Protein AF-A0A976CDH0-F1 (afdb_monomer_lite)

Structure (mmCIF, N/CA/C/O backbone):
data_AF-A0A976CDH0-F1
#
_entry.id   AF-A0A976CDH0-F1
#
loop_
_atom_site.group_PDB
_atom_site.id
_atom_site.type_symbol
_atom_site.label_atom_id
_atom_site.label_alt_id
_atom_site.label_comp_id
_atom_site.label_asym_id
_atom_site.label_entity_id
_atom_site.label_seq_id
_atom_site.pdbx_PDB_ins_code
_atom_site.Cartn_x
_atom_site.Cartn_y
_atom_site.Cartn_z
_atom_site.occupancy
_atom_site.B_iso_or_equiv
_atom_site.auth_seq_id
_atom_site.auth_comp_id
_atom_site.auth_asym_id
_atom_site.auth_atom_id
_atom_site.pdbx_PDB_model_num
ATOM 1 N N . MET A 1 1 ? -21.521 14.550 23.973 1.00 75.06 1 MET A N 1
ATOM 2 C CA . MET A 1 1 ? -21.348 13.411 23.064 1.00 75.06 1 MET A CA 1
ATOM 3 C C . MET A 1 1 ? -20.388 13.862 21.992 1.00 75.06 1 MET A C 1
ATOM 5 O O . MET A 1 1 ? -20.612 14.938 21.439 1.00 75.06 1 MET A O 1
ATOM 9 N N . ARG A 1 2 ? -19.279 13.153 21.819 1.00 87.31 2 ARG A N 1
ATOM 10 C CA . ARG A 1 2 ? -18.331 13.431 20.731 1.00 87.31 2 ARG A CA 1
ATOM 11 C C . ARG A 1 2 ? -18.754 12.662 19.475 1.00 87.31 2 ARG A C 1
ATOM 13 O O . ARG A 1 2 ? -19.592 11.768 19.583 1.00 87.31 2 ARG A O 1
ATOM 20 N N . TYR A 1 3 ? -18.233 13.031 18.308 1.00 83.94 3 TYR A N 1
ATOM 21 C CA . TYR A 1 3 ? -18.619 12.402 17.038 1.00 83.94 3 TYR A CA 1
ATOM 22 C C . TYR A 1 3 ? -18.356 10.886 17.060 1.00 83.94 3 TYR A C 1
ATOM 24 O O . TYR A 1 3 ? -19.223 10.092 16.697 1.00 83.94 3 TYR A O 1
ATOM 32 N N . GLU A 1 4 ? -17.224 10.486 17.641 1.00 88.06 4 GLU A N 1
ATOM 33 C CA . GLU A 1 4 ? -16.775 9.096 17.770 1.00 88.06 4 GLU A CA 1
ATOM 34 C C . GLU A 1 4 ? -17.728 8.241 18.624 1.00 88.06 4 GLU A C 1
ATOM 36 O O . GLU A 1 4 ? -17.763 7.018 18.513 1.00 88.06 4 GLU A O 1
ATOM 41 N N . GLU A 1 5 ? -18.524 8.873 19.491 1.00 90.94 5 GLU A N 1
ATOM 42 C CA . GLU A 1 5 ? -19.511 8.185 20.328 1.00 90.94 5 GLU A CA 1
ATOM 43 C C . GLU A 1 5 ? -20.823 7.916 19.576 1.00 90.94 5 GLU A C 1
ATOM 45 O O . GLU A 1 5 ? -21.611 7.081 20.016 1.00 90.94 5 GLU A O 1
ATOM 50 N N . ILE A 1 6 ? -21.080 8.623 18.470 1.00 92.19 6 ILE A N 1
ATOM 51 C CA . ILE A 1 6 ? -22.334 8.550 17.706 1.00 92.19 6 ILE A CA 1
ATOM 52 C C . ILE A 1 6 ? -22.161 7.754 16.414 1.00 92.19 6 ILE A C 1
ATOM 54 O O . ILE A 1 6 ? -23.082 7.039 16.019 1.00 92.19 6 ILE A O 1
ATOM 58 N N . GLU A 1 7 ? -20.980 7.827 15.799 1.00 89.12 7 GLU A N 1
ATOM 59 C CA . GLU A 1 7 ? -20.614 7.116 14.572 1.00 89.12 7 GLU A CA 1
ATOM 60 C C . GLU A 1 7 ? -21.094 5.649 14.506 1.00 89.12 7 GLU A C 1
ATOM 62 O O . GLU A 1 7 ? -21.783 5.306 13.538 1.00 89.12 7 GLU A O 1
ATOM 67 N N . PRO A 1 8 ? -20.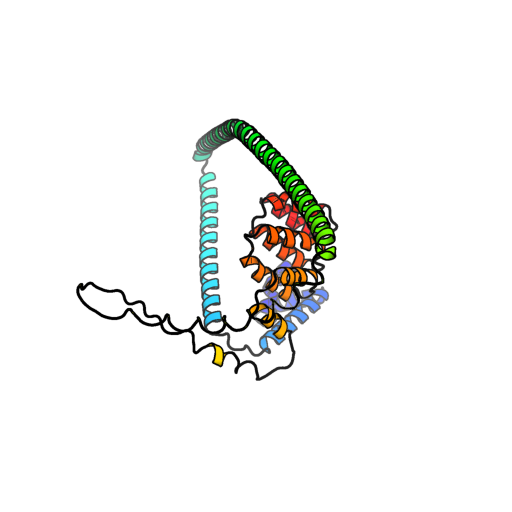862 4.779 15.516 1.00 91.00 8 PRO A N 1
ATOM 68 C CA . PRO A 1 8 ? -21.290 3.378 15.434 1.00 91.00 8 PRO A CA 1
ATOM 69 C C . PRO A 1 8 ? -22.815 3.206 15.361 1.00 91.00 8 PRO A C 1
ATOM 71 O O . PRO A 1 8 ? -23.294 2.187 14.866 1.00 91.00 8 PRO A O 1
ATOM 74 N N . TYR A 1 9 ? -23.585 4.198 15.814 1.00 95.06 9 TYR A N 1
ATOM 75 C CA . TYR A 1 9 ? -25.046 4.162 15.824 1.00 95.06 9 TYR A CA 1
ATOM 76 C C . TYR A 1 9 ? -25.674 4.777 14.566 1.00 95.06 9 TYR A C 1
ATOM 78 O O . TYR A 1 9 ? -26.859 4.553 14.318 1.00 95.06 9 TYR A O 1
ATOM 86 N N . LEU A 1 10 ? -24.916 5.513 13.739 1.00 93.31 10 LEU A N 1
ATOM 87 C CA . LEU A 1 10 ? -25.449 6.170 12.536 1.00 93.31 10 LEU A CA 1
ATOM 88 C C . LEU A 1 10 ? -25.993 5.164 11.516 1.00 93.31 10 LEU A C 1
ATOM 90 O O . LEU A 1 10 ? -27.051 5.384 10.927 1.00 93.31 10 LEU A O 1
ATOM 94 N N . ILE A 1 11 ? -25.321 4.024 11.334 1.00 92.31 11 ILE A N 1
ATOM 95 C CA . ILE A 1 11 ? -25.779 2.978 10.409 1.00 92.31 11 ILE A CA 1
ATOM 96 C C . ILE A 1 11 ? -27.098 2.355 10.875 1.00 92.31 11 ILE A C 1
ATOM 98 O O . ILE A 1 11 ? -27.984 2.102 10.055 1.00 92.31 11 ILE A O 1
ATOM 102 N N . ASP A 1 12 ? -27.248 2.111 12.174 1.00 95.50 12 ASP A N 1
ATOM 103 C CA . ASP A 1 12 ? -28.482 1.551 12.724 1.00 95.50 12 ASP A CA 1
ATOM 104 C C . ASP A 1 12 ? -29.610 2.582 12.736 1.00 95.50 12 ASP A C 1
ATOM 106 O O . ASP A 1 12 ? -30.752 2.233 12.431 1.00 95.50 12 ASP A O 1
ATOM 110 N N . PHE A 1 13 ? -29.289 3.858 12.962 1.00 96.44 13 PHE A N 1
ATOM 111 C CA . PHE A 1 13 ? -30.222 4.973 12.825 1.00 96.44 13 PHE A CA 1
ATOM 112 C C . PHE A 1 13 ? -30.764 5.059 11.392 1.00 96.44 13 PHE A C 1
ATOM 114 O O . PHE A 1 13 ? -31.974 5.093 11.180 1.00 96.44 13 PHE A O 1
ATOM 121 N N . LEU A 1 14 ? -29.887 4.976 10.384 1.00 95.12 14 LEU A N 1
ATOM 122 C CA . LEU A 1 14 ? -30.270 4.958 8.965 1.00 95.12 14 LEU A CA 1
ATOM 123 C C . LEU A 1 14 ? -31.104 3.734 8.568 1.00 95.12 14 LEU A C 1
ATOM 125 O O . LEU A 1 14 ? -31.889 3.791 7.620 1.00 95.12 14 LEU A O 1
ATOM 129 N N . LYS A 1 15 ? -30.939 2.616 9.278 1.00 93.81 15 LYS A N 1
ATOM 130 C CA . LYS A 1 15 ? -31.743 1.400 9.094 1.00 93.81 15 LYS A CA 1
ATOM 131 C C . LYS A 1 15 ? -33.056 1.420 9.882 1.00 93.81 15 LYS A C 1
ATOM 133 O O . LYS A 1 15 ? -33.845 0.495 9.697 1.00 93.81 15 LYS A O 1
ATOM 138 N N . GLY A 1 16 ? -33.282 2.415 10.745 1.00 95.44 16 GLY A N 1
ATOM 139 C CA . GLY A 1 16 ? -34.429 2.466 11.656 1.00 95.44 16 GLY A CA 1
ATOM 140 C C . GLY A 1 16 ? -34.390 1.385 12.741 1.00 95.44 16 GLY A C 1
ATOM 141 O O . GLY A 1 16 ? -35.431 0.850 13.106 1.00 95.44 16 GLY A O 1
ATOM 142 N N . LYS A 1 17 ? -33.192 0.998 13.199 1.00 96.50 17 LYS A N 1
ATOM 143 C CA . LYS A 1 17 ? -32.967 -0.057 14.206 1.00 96.50 17 LYS A CA 1
ATOM 144 C C . LYS A 1 17 ? -32.496 0.464 15.567 1.00 96.50 17 LYS A C 1
ATOM 146 O O . LYS A 1 17 ? -32.235 -0.340 16.457 1.00 96.50 17 LYS A O 1
ATOM 151 N N . THR A 1 18 ? -32.356 1.774 15.730 1.00 96.88 18 THR A N 1
ATOM 152 C CA . THR A 1 18 ? -32.004 2.395 17.014 1.00 96.88 18 THR A CA 1
ATOM 153 C C . THR A 1 18 ? -33.205 2.451 17.951 1.00 96.88 18 THR A C 1
ATOM 155 O O . THR A 1 18 ? -34.332 2.622 17.495 1.00 96.88 18 THR A O 1
ATOM 158 N N . ASP A 1 19 ? -32.966 2.346 19.258 1.00 97.44 19 ASP A N 1
ATOM 159 C CA . ASP A 1 19 ? -33.986 2.639 20.267 1.00 97.44 19 ASP A CA 1
ATOM 160 C C . ASP A 1 19 ? -34.321 4.145 20.317 1.00 97.44 19 ASP A C 1
ATOM 162 O O . ASP A 1 19 ? -33.535 4.985 19.869 1.00 97.44 19 ASP A O 1
ATOM 166 N N . GLU A 1 20 ? -35.477 4.493 20.892 1.00 97.44 20 GLU A N 1
ATOM 167 C CA . GLU A 1 20 ? -35.981 5.874 20.949 1.00 97.44 20 GLU A CA 1
ATOM 168 C C . GLU A 1 20 ? -35.031 6.840 21.679 1.00 97.44 20 GLU A C 1
ATOM 170 O O . GLU A 1 20 ? -34.893 8.002 21.287 1.00 97.44 20 GLU A O 1
ATOM 175 N N . ALA A 1 21 ? -34.343 6.376 22.729 1.00 96.56 21 ALA A N 1
ATOM 176 C CA . ALA A 1 21 ? -33.436 7.219 23.503 1.00 96.56 21 ALA A CA 1
ATOM 177 C C . ALA A 1 21 ? -32.164 7.540 22.705 1.00 96.56 21 ALA A C 1
ATOM 179 O O . ALA A 1 21 ? -31.689 8.681 22.720 1.00 96.56 21 ALA A O 1
ATOM 180 N N . THR A 1 22 ? -31.630 6.558 21.979 1.00 95.69 22 THR A N 1
ATOM 181 C CA . THR A 1 22 ? -30.499 6.736 21.063 1.00 95.69 22 THR A CA 1
ATOM 182 C C . THR A 1 22 ? -30.892 7.616 19.878 1.00 95.69 22 THR A C 1
ATOM 184 O O . THR A 1 22 ? -30.166 8.555 19.552 1.00 95.69 22 THR A O 1
ATOM 187 N N . GLU A 1 23 ? -32.071 7.401 19.291 1.00 97.44 23 GLU A N 1
ATOM 188 C CA . GLU A 1 23 ? -32.592 8.222 18.193 1.00 97.44 23 GLU A CA 1
ATOM 189 C C . GLU A 1 23 ? -32.701 9.704 18.592 1.00 97.44 23 GLU A C 1
ATOM 191 O O . GLU A 1 23 ? -32.267 10.589 17.848 1.00 97.44 23 GLU A O 1
ATOM 196 N N . TYR A 1 24 ? -33.214 9.984 19.796 1.00 97.12 24 TYR A N 1
ATOM 197 C CA . TYR A 1 24 ? -33.295 11.341 20.336 1.00 97.12 24 TYR A CA 1
ATOM 198 C C . TYR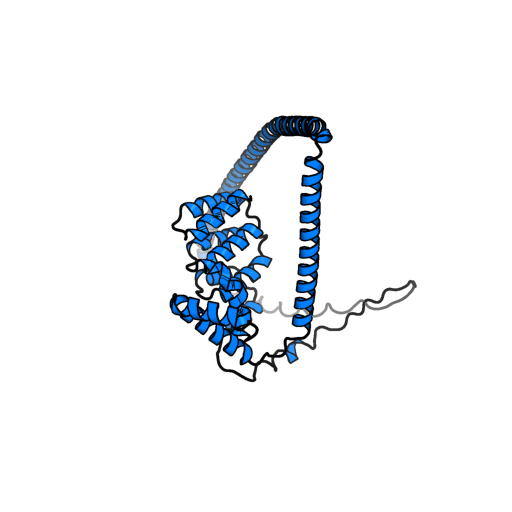 A 1 24 ? -31.911 11.984 20.499 1.00 97.12 24 TYR A C 1
ATOM 200 O O . TYR A 1 24 ? -31.716 13.135 20.108 1.00 97.12 24 TYR A O 1
ATOM 208 N N . ARG A 1 25 ? -30.926 11.244 21.030 1.00 96.25 25 ARG A N 1
ATOM 209 C CA . ARG A 1 25 ? -29.547 11.742 21.199 1.00 96.25 25 ARG A CA 1
ATOM 210 C C . ARG A 1 25 ? -28.888 12.068 19.862 1.00 96.25 25 ARG A C 1
ATOM 212 O O . ARG A 1 25 ? -28.256 13.117 19.751 1.00 96.25 25 ARG A O 1
ATOM 219 N N . ILE A 1 26 ? -29.069 11.210 18.858 1.00 96.50 26 ILE A N 1
ATOM 220 C CA . ILE A 1 26 ? -28.544 11.426 17.504 1.00 96.50 26 ILE A CA 1
ATOM 221 C C . ILE A 1 26 ? -29.181 12.675 16.891 1.00 96.50 26 ILE A C 1
ATOM 223 O O . ILE A 1 26 ? -28.466 13.559 16.429 1.00 96.50 26 ILE A O 1
ATOM 227 N N . LYS A 1 27 ? -30.513 12.810 16.949 1.00 96.75 27 LYS A N 1
ATOM 228 C CA . LYS A 1 27 ? -31.212 13.997 16.426 1.00 96.75 27 LYS A CA 1
ATOM 229 C C . LYS A 1 27 ? -30.778 15.285 17.125 1.00 96.75 27 LYS A C 1
ATOM 231 O O . LYS A 1 27 ? -30.515 16.275 16.450 1.00 96.75 27 LYS A O 1
ATOM 236 N N . ALA A 1 28 ? -30.662 15.268 18.453 1.00 96.56 28 ALA A N 1
ATOM 237 C CA . ALA A 1 28 ? -30.191 16.418 19.221 1.00 96.56 28 ALA A CA 1
ATOM 238 C C . ALA A 1 28 ? -28.748 16.805 18.854 1.00 96.56 28 ALA A C 1
ATOM 240 O O . ALA A 1 28 ? -28.415 17.988 18.813 1.00 96.56 28 ALA A O 1
ATOM 241 N N . TYR A 1 29 ? -27.892 15.823 18.558 1.00 96.06 29 TYR A N 1
ATOM 242 C CA . TYR A 1 29 ? -26.534 16.076 18.086 1.00 96.06 29 TYR A CA 1
ATOM 243 C C . TYR A 1 29 ? -26.514 16.680 16.677 1.00 96.06 29 TYR A C 1
ATOM 245 O O . TYR A 1 29 ? -25.881 17.711 16.476 1.00 96.06 29 TYR A O 1
ATOM 253 N N . LEU A 1 30 ? -27.258 16.105 15.728 1.00 95.88 30 LEU A N 1
ATOM 254 C CA . LEU A 1 30 ? -27.342 16.609 14.351 1.00 95.88 30 LEU A CA 1
ATOM 255 C C . LEU A 1 30 ? -27.909 18.035 14.283 1.00 95.88 30 LEU A C 1
ATOM 257 O O . LEU A 1 30 ? -27.462 18.833 13.471 1.00 95.88 30 LEU A O 1
ATOM 261 N N . GLN A 1 31 ? -28.837 18.392 15.177 1.00 96.75 31 GLN A N 1
ATOM 262 C CA . GLN A 1 31 ? -29.326 19.773 15.298 1.00 96.75 31 GLN A CA 1
ATOM 263 C C . GLN A 1 31 ? -28.244 20.758 15.749 1.00 96.75 31 GLN A C 1
ATOM 265 O O . GLN A 1 31 ? -28.302 21.936 15.404 1.00 96.75 31 GLN A O 1
ATOM 270 N N . LYS A 1 32 ? -27.279 20.298 16.549 1.00 97.25 32 LYS A N 1
ATOM 271 C CA . LYS A 1 32 ? -26.186 21.130 17.053 1.00 97.25 32 LYS A CA 1
ATOM 272 C C . LYS A 1 32 ? -25.064 21.305 16.023 1.00 97.25 32 LYS A C 1
ATOM 274 O O . LYS A 1 32 ? -24.366 22.313 16.084 1.00 97.25 32 LYS A O 1
ATOM 279 N N . PHE A 1 33 ? -24.907 20.348 15.110 1.00 96.31 33 PHE A N 1
ATOM 280 C CA . PHE A 1 33 ? -23.817 20.276 14.137 1.00 96.31 33 PHE A CA 1
ATOM 281 C C . PHE A 1 33 ? -24.374 20.016 12.722 1.00 96.31 33 PHE A C 1
ATOM 283 O O . PHE A 1 33 ? -24.447 18.861 12.284 1.00 96.31 33 PHE A O 1
ATOM 290 N N . PRO A 1 34 ? -24.824 21.069 12.015 1.00 94.56 34 PRO A N 1
ATOM 291 C CA . PRO A 1 34 ? -25.489 20.948 10.714 1.00 94.56 34 PRO A CA 1
ATOM 292 C C . PRO A 1 34 ? -24.605 20.339 9.612 1.00 94.56 34 PRO A C 1
ATOM 294 O O . PRO A 1 34 ? -25.129 19.764 8.660 1.00 94.56 34 PRO A O 1
ATOM 297 N N . GLU A 1 35 ? -23.281 20.408 9.738 1.00 92.50 35 GLU A N 1
ATOM 298 C CA . GLU A 1 35 ? -22.3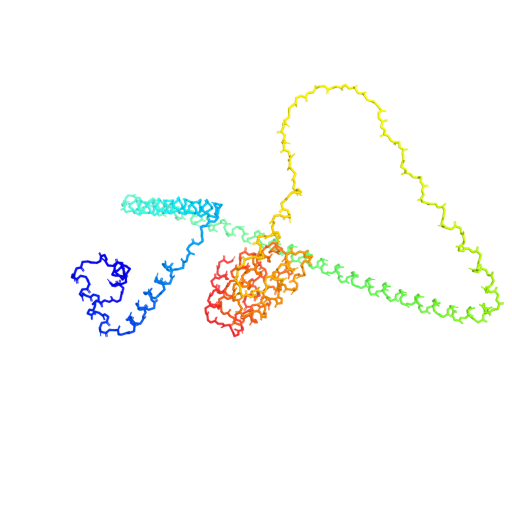27 19.755 8.838 1.00 92.50 35 GLU A CA 1
ATOM 299 C C . GLU A 1 35 ? -22.552 18.234 8.757 1.00 92.50 35 GLU A C 1
ATOM 301 O O . GLU A 1 35 ? -22.657 17.681 7.661 1.00 92.50 35 GLU A O 1
ATOM 306 N N . PHE A 1 36 ? -22.780 17.570 9.895 1.00 93.50 36 PHE A N 1
ATOM 307 C CA . PHE A 1 36 ? -23.055 16.130 9.934 1.00 93.50 36 PHE A CA 1
ATOM 308 C C . PHE A 1 36 ? -24.443 15.783 9.401 1.00 93.50 36 PHE A C 1
ATOM 310 O O . PHE A 1 36 ? -24.686 14.652 8.985 1.00 93.50 36 PHE A O 1
ATOM 317 N N . GLN A 1 37 ? -25.375 16.738 9.395 1.00 94.12 37 GLN A N 1
ATOM 318 C CA . GLN A 1 37 ? -26.672 16.531 8.762 1.00 94.12 37 GLN A CA 1
ATOM 319 C C . GLN A 1 37 ? -26.520 16.417 7.238 1.00 94.12 37 GLN A C 1
ATOM 321 O O . GLN A 1 37 ? -27.141 15.540 6.640 1.00 94.12 37 GLN A O 1
ATOM 326 N N . SER A 1 38 ? -25.650 17.235 6.632 1.00 91.19 38 SER A N 1
ATOM 327 C CA . SER A 1 38 ? -25.335 17.147 5.202 1.00 91.19 38 SER A CA 1
ATOM 328 C C . SER A 1 38 ? -24.697 15.802 4.846 1.00 91.19 38 SER A C 1
ATOM 330 O O . SER A 1 38 ? -25.141 15.149 3.904 1.00 91.19 38 SER A O 1
ATOM 332 N N . GLU A 1 39 ? -23.711 15.351 5.626 1.00 90.81 39 GLU A N 1
ATOM 333 C CA . GLU A 1 39 ? -23.073 14.038 5.433 1.00 90.81 39 GLU A CA 1
ATOM 334 C C . GLU A 1 39 ? -24.079 12.888 5.574 1.00 90.81 39 GLU A C 1
ATOM 336 O O . GLU A 1 39 ? -24.095 11.945 4.781 1.00 90.81 39 GLU A O 1
ATOM 341 N N . LEU A 1 40 ? -24.975 12.974 6.562 1.00 94.44 40 LEU A N 1
ATOM 342 C CA . LEU A 1 40 ? -26.009 11.968 6.771 1.00 94.44 40 LEU A CA 1
ATOM 343 C C . LEU A 1 40 ? -27.007 11.917 5.609 1.00 94.44 40 LEU A C 1
ATOM 345 O O . LEU A 1 40 ? -27.463 10.834 5.236 1.00 94.44 40 LEU A O 1
ATOM 349 N N . ASP A 1 41 ? -27.370 13.066 5.045 1.00 94.69 41 ASP A N 1
ATOM 350 C CA . ASP A 1 41 ? -28.279 13.141 3.905 1.00 94.69 41 ASP A CA 1
ATOM 351 C C . ASP A 1 41 ? -27.613 12.642 2.610 1.00 94.69 41 ASP A C 1
ATOM 353 O O . ASP A 1 41 ? -28.249 11.918 1.835 1.00 94.69 41 ASP A O 1
ATOM 357 N N . GLU A 1 42 ? -26.318 12.903 2.418 1.00 92.69 42 GLU A N 1
ATOM 358 C CA . GLU A 1 42 ? -25.516 12.304 1.344 1.00 92.69 42 GLU A CA 1
ATOM 359 C C . GLU A 1 42 ? -25.436 10.775 1.486 1.00 92.69 42 GLU A C 1
ATOM 361 O O . GLU A 1 42 ? -25.663 10.029 0.524 1.00 92.69 42 GLU A O 1
ATOM 366 N N . LEU A 1 43 ? -25.219 10.283 2.708 1.00 92.38 43 LEU A N 1
ATOM 367 C CA . LEU A 1 43 ? -25.193 8.855 2.999 1.00 92.38 43 LEU A CA 1
ATOM 368 C C . LEU A 1 43 ? -26.567 8.200 2.768 1.00 92.38 43 LEU A C 1
ATOM 370 O O . LEU A 1 43 ? -26.641 7.122 2.170 1.00 92.38 43 LEU A O 1
ATOM 374 N N . LYS A 1 44 ? -27.675 8.853 3.154 1.00 94.69 44 LYS A N 1
ATOM 375 C CA . LYS A 1 44 ? -29.042 8.395 2.824 1.00 94.69 44 LYS A CA 1
ATOM 376 C C . LYS A 1 44 ? -29.259 8.310 1.319 1.00 94.69 44 LYS A C 1
ATOM 378 O O . LYS A 1 44 ? -29.806 7.312 0.849 1.00 94.69 44 LYS A O 1
ATOM 383 N N . SER A 1 45 ? -28.846 9.339 0.579 1.00 93.38 45 SER A N 1
ATOM 384 C CA . SER A 1 45 ? -28.965 9.390 -0.880 1.00 93.38 45 SER A CA 1
ATOM 385 C C . SER A 1 45 ? -28.190 8.245 -1.534 1.00 93.38 45 SER A C 1
ATOM 387 O O . SER A 1 45 ? -28.736 7.511 -2.359 1.00 93.38 45 SER A O 1
ATOM 389 N N . THR A 1 46 ? -26.963 8.000 -1.073 1.00 91.94 46 THR A N 1
ATOM 390 C CA . THR A 1 46 ? -26.116 6.895 -1.538 1.00 91.94 46 THR A CA 1
ATOM 391 C C . THR A 1 46 ? -26.764 5.538 -1.265 1.00 91.94 46 THR A C 1
ATOM 393 O O . THR A 1 46 ? -26.895 4.718 -2.172 1.00 91.94 46 THR A O 1
ATOM 396 N N . ILE A 1 47 ? -27.255 5.300 -0.044 1.00 90.88 47 ILE A N 1
ATOM 397 C CA . ILE A 1 47 ? -27.957 4.054 0.306 1.00 90.88 47 ILE A CA 1
ATOM 398 C C . ILE A 1 47 ? -29.221 3.880 -0.545 1.00 90.88 47 ILE A C 1
ATOM 400 O O . ILE A 1 47 ? -29.519 2.771 -0.993 1.00 90.88 47 ILE A O 1
ATOM 404 N N . TYR A 1 48 ? -29.974 4.956 -0.774 1.00 92.06 48 TYR A N 1
ATOM 405 C CA . TYR A 1 48 ? -31.156 4.931 -1.628 1.00 92.06 48 TYR A CA 1
ATOM 406 C C . TYR A 1 48 ? -30.795 4.567 -3.073 1.00 92.06 48 TYR A C 1
ATOM 408 O O . TYR A 1 48 ? -31.432 3.689 -3.657 1.00 92.06 48 TYR A O 1
ATOM 416 N N . PHE A 1 49 ? -29.745 5.176 -3.626 1.00 92.75 49 PHE A N 1
ATOM 417 C CA . PHE A 1 49 ? -29.244 4.877 -4.964 1.00 92.75 49 PHE A CA 1
ATOM 418 C C . PHE A 1 49 ? -28.799 3.415 -5.089 1.00 92.75 49 PHE A C 1
ATOM 420 O O . PHE A 1 49 ? -29.220 2.722 -6.015 1.00 92.75 49 PHE A O 1
ATOM 427 N N . VAL A 1 50 ? -28.039 2.905 -4.116 1.00 89.94 50 VAL A N 1
ATOM 428 C CA . VAL A 1 50 ? -27.601 1.500 -4.074 1.00 89.94 50 VAL A CA 1
ATOM 429 C C . VAL A 1 50 ? -28.794 0.542 -4.016 1.00 89.94 50 VAL A C 1
ATOM 431 O O . VAL A 1 50 ? -28.797 -0.467 -4.711 1.00 89.94 50 VAL A O 1
ATOM 434 N N . LYS A 1 51 ? -29.841 0.864 -3.244 1.00 88.94 51 LYS A N 1
ATOM 435 C CA . LYS A 1 51 ? -31.067 0.046 -3.179 1.00 88.94 51 LYS A CA 1
ATOM 436 C C . LYS A 1 51 ? -31.867 0.048 -4.480 1.00 88.94 51 LYS A C 1
ATOM 438 O O . LYS A 1 51 ? -32.537 -0.936 -4.777 1.00 88.94 51 LYS A O 1
ATOM 443 N N . LYS A 1 52 ? -31.866 1.168 -5.203 1.00 91.81 52 LYS A N 1
ATOM 444 C CA . LYS A 1 52 ? -32.670 1.356 -6.418 1.00 91.81 52 LYS A CA 1
ATOM 445 C C . LYS A 1 52 ? -31.954 0.881 -7.679 1.00 91.81 52 LYS A C 1
ATOM 447 O O . LYS A 1 52 ? -32.610 0.610 -8.681 1.00 91.81 52 LYS A O 1
ATOM 452 N N . THR A 1 53 ? -30.629 0.787 -7.629 1.00 89.06 53 THR A N 1
ATOM 453 C CA . THR A 1 53 ? -29.830 0.243 -8.722 1.00 89.06 53 THR A CA 1
ATOM 454 C C . THR A 1 53 ? -30.191 -1.232 -8.888 1.00 89.06 53 THR A C 1
ATOM 456 O O . THR A 1 53 ? -30.041 -1.995 -7.930 1.00 89.06 53 THR A O 1
ATOM 459 N N . PRO A 1 54 ? -30.690 -1.659 -10.063 1.00 84.88 54 PRO A N 1
ATOM 460 C CA . PRO A 1 54 ? -30.958 -3.065 -10.303 1.00 84.88 54 PRO A CA 1
ATOM 461 C C . PRO A 1 54 ? -29.644 -3.824 -10.142 1.00 84.88 54 PRO A C 1
ATOM 463 O O . PRO A 1 54 ? -28.686 -3.609 -10.885 1.00 84.88 54 PRO A O 1
ATOM 466 N N . LEU A 1 55 ? -29.590 -4.688 -9.132 1.00 79.94 55 LEU A N 1
ATOM 467 C CA . LEU A 1 55 ? -28.483 -5.609 -8.951 1.00 79.94 55 LEU A CA 1
ATOM 468 C C . LEU A 1 55 ? -28.541 -6.583 -10.125 1.00 79.94 55 LEU A C 1
ATOM 470 O O . LEU A 1 55 ? -29.324 -7.532 -10.115 1.00 79.94 55 LEU A O 1
ATOM 474 N N . ALA A 1 56 ? -27.746 -6.315 -11.162 1.00 82.06 56 ALA A N 1
ATOM 475 C CA . ALA A 1 56 ? -27.463 -7.317 -12.171 1.00 82.06 56 ALA A CA 1
ATOM 476 C C . ALA A 1 56 ? -26.941 -8.546 -11.428 1.00 82.06 56 ALA A C 1
ATOM 478 O O . ALA A 1 56 ? -26.014 -8.439 -10.619 1.00 82.06 56 ALA A O 1
ATOM 479 N N . ASP A 1 57 ? -27.587 -9.688 -11.644 1.00 83.19 57 ASP A N 1
ATOM 480 C CA . ASP A 1 57 ? -27.255 -10.902 -10.919 1.00 83.19 57 ASP A CA 1
ATOM 481 C C . ASP A 1 57 ? -25.773 -11.209 -11.163 1.00 83.19 57 ASP A C 1
ATOM 483 O O . ASP A 1 57 ? -25.344 -11.400 -12.306 1.00 83.19 57 ASP A O 1
ATOM 487 N N . ALA A 1 58 ? -24.958 -11.141 -10.105 1.00 81.19 58 ALA A N 1
ATOM 488 C CA . ALA A 1 58 ? -23.517 -11.272 -10.263 1.00 81.19 58 ALA A CA 1
ATOM 489 C C . ALA A 1 58 ? -23.211 -12.624 -10.920 1.00 81.19 58 ALA A C 1
ATOM 491 O O . ALA A 1 58 ? -23.777 -13.651 -10.527 1.00 81.19 58 ALA A O 1
ATOM 492 N N . LYS A 1 59 ? -22.327 -12.622 -11.928 1.00 88.19 59 LYS A N 1
ATOM 493 C CA . LYS A 1 59 ? -21.960 -13.843 -12.657 1.00 88.19 59 LYS A CA 1
ATOM 494 C C . LYS A 1 59 ? -21.543 -14.929 -11.647 1.00 88.19 59 LYS A C 1
ATOM 496 O O . LYS A 1 59 ? -20.807 -14.607 -10.713 1.00 88.19 59 LYS A O 1
ATOM 501 N N . PRO A 1 60 ? -21.955 -16.200 -11.817 1.00 89.06 60 PRO A N 1
ATOM 502 C CA . PRO A 1 60 ? -21.740 -17.244 -10.810 1.00 89.06 60 PRO A CA 1
ATOM 503 C C . PRO A 1 60 ? -20.294 -17.388 -10.309 1.00 89.06 60 PRO A C 1
ATOM 505 O O . PRO A 1 60 ? -20.088 -17.600 -9.118 1.00 89.06 60 PRO A O 1
ATOM 508 N N . HIS A 1 61 ? -19.293 -17.212 -11.179 1.00 87.31 61 HIS A N 1
ATOM 509 C CA . HIS A 1 61 ? -17.879 -17.289 -10.787 1.00 87.31 61 HIS A CA 1
ATOM 510 C C . HIS A 1 61 ? -17.457 -16.146 -9.852 1.00 87.31 61 HIS A C 1
ATOM 512 O O . HIS A 1 61 ? -16.792 -16.409 -8.861 1.00 87.31 61 HIS A O 1
ATOM 518 N N . LEU A 1 62 ? -17.932 -14.913 -10.072 1.00 86.38 62 LEU A N 1
ATOM 519 C CA . LEU A 1 62 ? -17.621 -13.779 -9.191 1.00 86.38 62 LEU A CA 1
ATOM 520 C C . LEU A 1 62 ? -18.164 -13.995 -7.776 1.00 86.38 62 LEU A C 1
ATOM 522 O O . LEU A 1 62 ? -17.512 -13.619 -6.806 1.00 86.38 62 LEU A O 1
ATOM 526 N N . LYS A 1 63 ? -19.341 -14.628 -7.645 1.00 87.94 63 LYS A N 1
ATOM 527 C CA . LYS A 1 63 ? -19.877 -15.017 -6.332 1.00 87.94 63 LYS A CA 1
ATOM 528 C C . LYS A 1 63 ? -18.933 -16.019 -5.654 1.00 87.94 63 LYS A C 1
ATOM 530 O O . LYS A 1 63 ? -18.598 -15.831 -4.490 1.00 87.94 63 LYS A O 1
ATOM 535 N N . MET A 1 64 ? -18.476 -17.043 -6.378 1.00 87.50 64 MET A N 1
ATOM 536 C CA . MET A 1 64 ? -17.564 -18.066 -5.843 1.00 87.50 64 MET A CA 1
ATOM 537 C C . MET A 1 64 ? -16.213 -17.479 -5.418 1.00 87.50 64 MET A C 1
ATOM 539 O O . MET A 1 64 ? -15.777 -17.741 -4.299 1.00 87.50 64 MET A O 1
ATOM 543 N N . ASP A 1 65 ? -15.599 -16.640 -6.254 1.00 86.38 65 ASP A N 1
ATOM 544 C CA . ASP A 1 65 ? -14.312 -15.998 -5.961 1.00 86.38 65 ASP A CA 1
ATOM 545 C C . ASP A 1 65 ? -14.417 -15.070 -4.745 1.00 86.38 65 ASP A C 1
ATOM 547 O O . ASP A 1 65 ? -13.574 -15.098 -3.849 1.00 86.38 65 ASP A O 1
ATOM 551 N N . PHE A 1 66 ? -15.504 -14.298 -4.655 1.00 88.69 66 PHE A N 1
ATOM 552 C CA . PHE A 1 66 ? -15.772 -13.442 -3.503 1.00 88.69 66 PHE A CA 1
ATOM 553 C C . PHE A 1 66 ? -15.943 -14.247 -2.207 1.00 88.69 66 PHE A C 1
ATOM 555 O O . PHE A 1 66 ? -15.370 -13.890 -1.176 1.00 88.69 66 PHE A O 1
ATOM 562 N N . TYR A 1 67 ? -16.688 -15.358 -2.236 1.00 91.75 67 TYR A N 1
ATOM 563 C CA . TYR A 1 67 ? -16.841 -16.219 -1.060 1.00 91.75 67 TYR A CA 1
ATOM 564 C C . TYR A 1 67 ? -15.537 -16.923 -0.671 1.00 91.75 67 TYR A C 1
ATOM 566 O O . TYR A 1 67 ? -15.268 -17.066 0.524 1.00 91.75 67 TYR A O 1
ATOM 574 N N . ALA A 1 68 ? -14.712 -17.321 -1.642 1.00 91.25 68 ALA A N 1
ATOM 575 C CA . ALA A 1 68 ? -13.381 -17.857 -1.379 1.00 91.25 68 ALA A CA 1
ATOM 576 C C . ALA A 1 68 ? -12.499 -16.806 -0.684 1.00 91.25 68 ALA A C 1
ATOM 578 O O . ALA A 1 68 ? -11.954 -17.074 0.388 1.00 91.25 68 ALA A O 1
ATOM 579 N N . MET A 1 69 ? -12.469 -15.578 -1.211 1.00 90.31 69 MET A N 1
ATOM 580 C CA . MET A 1 69 ? -11.728 -14.458 -0.626 1.00 90.31 69 MET A CA 1
ATOM 581 C C . MET A 1 69 ? -12.207 -14.120 0.795 1.00 90.31 69 MET A C 1
ATOM 583 O O . MET A 1 69 ? -11.382 -13.929 1.689 1.00 90.31 69 MET A O 1
ATOM 587 N N . LEU A 1 70 ? -13.522 -14.093 1.047 1.00 89.94 70 LEU A N 1
ATOM 588 C CA . LEU A 1 70 ? -14.071 -13.885 2.393 1.00 89.94 70 LEU A CA 1
ATOM 589 C C . LEU A 1 70 ? -13.702 -15.018 3.357 1.00 89.94 70 LEU A C 1
ATOM 591 O O . LEU A 1 70 ? -13.367 -14.755 4.513 1.00 89.94 70 LEU A O 1
ATOM 595 N N . SER A 1 71 ? -13.751 -16.271 2.898 1.00 87.62 71 SER A N 1
ATOM 596 C CA . SER A 1 71 ? -13.358 -17.427 3.708 1.00 87.62 71 SER A CA 1
ATOM 597 C C . SER A 1 71 ? -11.889 -17.338 4.115 1.00 87.62 71 SER A C 1
ATOM 599 O O . SER A 1 71 ? -11.553 -17.536 5.285 1.00 87.62 71 SER A O 1
ATOM 601 N N . ASP A 1 72 ? -11.018 -16.979 3.176 1.00 87.31 72 ASP A N 1
ATOM 602 C CA . ASP A 1 72 ? -9.588 -16.850 3.431 1.00 87.31 72 ASP A CA 1
ATOM 603 C C . ASP A 1 72 ? -9.275 -15.642 4.318 1.00 87.31 72 ASP A C 1
ATOM 605 O O . ASP A 1 72 ? -8.504 -15.770 5.271 1.00 87.31 72 ASP A O 1
ATOM 609 N N . ALA A 1 73 ? -9.952 -14.507 4.121 1.00 81.44 73 ALA A N 1
ATOM 610 C CA . ALA A 1 73 ? -9.865 -13.365 5.029 1.00 81.44 73 ALA A CA 1
ATOM 611 C C . ALA A 1 73 ? -10.290 -13.742 6.460 1.00 81.44 73 ALA A C 1
ATOM 613 O O . ALA A 1 73 ? -9.598 -13.407 7.422 1.00 81.44 73 ALA A O 1
ATOM 614 N N . GLN A 1 74 ? -11.374 -14.507 6.623 1.00 82.06 74 GLN A N 1
ATOM 615 C CA . GLN A 1 74 ? -11.842 -14.958 7.934 1.00 82.06 74 GLN A CA 1
ATOM 616 C C . GLN A 1 74 ? -10.865 -15.945 8.597 1.00 82.06 74 GLN A C 1
ATOM 618 O O . GLN A 1 74 ? -10.635 -15.867 9.809 1.00 82.06 74 GLN A O 1
ATOM 623 N N . LYS A 1 75 ? -10.257 -16.861 7.830 1.00 82.69 75 LYS A N 1
ATOM 624 C CA . LYS A 1 75 ? -9.189 -17.751 8.326 1.00 82.69 75 LYS A CA 1
ATOM 625 C C . LYS A 1 75 ? -7.964 -16.948 8.773 1.00 82.69 75 LYS A C 1
ATOM 627 O O . LYS A 1 75 ? -7.453 -17.181 9.868 1.00 82.69 75 LYS A O 1
ATOM 632 N N . ASN A 1 76 ? -7.555 -15.960 7.980 1.00 78.81 76 ASN A N 1
ATOM 633 C CA . ASN A 1 76 ? -6.424 -15.081 8.279 1.00 78.81 76 ASN A CA 1
ATOM 634 C C . ASN A 1 76 ? -6.694 -14.156 9.478 1.00 78.81 76 ASN A C 1
ATOM 636 O O . ASN A 1 76 ? -5.785 -13.824 10.235 1.00 78.81 76 ASN A O 1
ATOM 640 N N . GLN A 1 77 ? -7.946 -13.772 9.721 1.00 76.69 77 GLN A N 1
ATOM 641 C CA . GLN A 1 77 ? -8.311 -13.013 10.917 1.00 76.69 77 GLN A CA 1
ATOM 642 C C . GLN A 1 77 ? -8.262 -13.887 12.181 1.00 76.69 77 GLN A C 1
ATOM 644 O O . GLN A 1 77 ? -7.795 -13.439 13.230 1.00 76.69 77 GLN A O 1
ATOM 649 N N . LYS A 1 78 ? -8.684 -15.157 12.090 1.00 76.56 78 LYS A N 1
ATOM 650 C CA . LYS A 1 78 ? -8.568 -16.123 13.196 1.00 76.56 78 LYS A CA 1
ATOM 651 C C . LYS A 1 78 ? -7.109 -16.433 13.540 1.00 76.56 78 LYS A C 1
ATOM 653 O O . LYS A 1 78 ? -6.791 -16.529 14.723 1.00 76.56 78 LYS A O 1
ATOM 658 N N . SER A 1 79 ? -6.216 -16.535 12.552 1.00 72.44 79 SER A N 1
ATOM 659 C CA . SER A 1 79 ? -4.784 -16.741 12.817 1.00 72.44 79 SER A CA 1
ATOM 660 C C . SER A 1 79 ? -4.145 -15.528 13.503 1.00 72.44 79 SER A C 1
ATOM 662 O O . SER A 1 79 ? -3.421 -15.703 14.482 1.00 72.44 79 SER A O 1
ATOM 664 N N . LYS A 1 80 ? -4.499 -14.299 13.094 1.00 71.94 80 LYS A N 1
ATOM 665 C CA . LYS A 1 80 ? -4.083 -13.068 13.792 1.00 71.94 80 LYS A CA 1
ATOM 666 C C . LYS A 1 80 ? -4.604 -13.008 15.230 1.00 71.94 80 LYS A C 1
ATOM 668 O O . LYS A 1 80 ? -3.856 -12.646 16.132 1.00 71.94 80 LYS A O 1
ATOM 673 N N . LYS A 1 81 ? -5.854 -13.420 15.471 1.00 77.31 81 LYS A N 1
ATOM 674 C CA . LYS A 1 81 ? -6.415 -13.501 16.829 1.00 77.31 81 LYS A CA 1
ATOM 675 C C . LYS A 1 81 ? -5.668 -14.523 17.694 1.00 77.31 81 LYS A C 1
ATOM 677 O O . LYS A 1 81 ? -5.388 -14.238 18.852 1.00 77.31 81 LYS A O 1
ATOM 682 N N . ASN A 1 82 ? -5.288 -15.670 17.131 1.00 77.38 82 ASN A N 1
ATOM 683 C CA . ASN A 1 82 ? -4.482 -16.667 17.841 1.00 77.38 82 ASN A CA 1
ATOM 684 C C . ASN A 1 82 ? -3.070 -16.154 18.162 1.00 77.38 82 ASN A C 1
ATOM 686 O O . ASN A 1 82 ? -2.550 -16.461 19.231 1.00 77.38 82 ASN A O 1
ATOM 690 N N . TRP A 1 83 ? -2.469 -15.345 17.285 1.00 78.31 83 TRP A N 1
ATOM 691 C CA . TRP A 1 83 ? -1.191 -14.688 17.570 1.00 78.31 83 TRP A CA 1
ATOM 692 C C . TRP A 1 83 ? -1.322 -13.643 18.690 1.00 78.31 83 TRP A C 1
ATOM 694 O O . TRP A 1 83 ? -0.511 -13.642 19.611 1.00 78.31 83 TRP A O 1
ATOM 704 N N . LEU A 1 84 ? -2.373 -12.819 18.689 1.00 80.31 84 LEU A N 1
ATOM 705 C CA . LEU A 1 84 ? -2.644 -11.869 19.778 1.00 80.31 84 LEU A CA 1
ATOM 706 C C . LEU A 1 84 ? -2.848 -12.577 21.128 1.00 80.31 84 LEU A C 1
ATOM 708 O O . LEU A 1 84 ? -2.229 -12.194 22.114 1.00 80.31 84 LEU A O 1
ATOM 712 N N . ILE A 1 85 ? -3.621 -13.668 21.156 1.00 80.62 85 ILE A N 1
ATOM 713 C CA . ILE A 1 85 ? -3.808 -14.494 22.364 1.00 80.62 85 ILE A CA 1
ATOM 714 C C . ILE A 1 85 ? -2.477 -15.122 22.814 1.00 80.62 85 ILE A C 1
ATOM 716 O O . ILE A 1 85 ? -2.201 -15.219 24.009 1.00 80.62 85 ILE A O 1
ATOM 720 N N . TRP A 1 86 ? -1.621 -15.540 21.875 1.00 84.75 86 TRP A N 1
ATOM 721 C CA . TRP A 1 86 ? -0.283 -16.042 22.194 1.00 84.75 86 TRP A CA 1
ATOM 722 C C . TRP A 1 86 ? 0.619 -14.951 22.790 1.00 84.75 86 TRP A C 1
ATOM 724 O O . TRP A 1 86 ? 1.320 -15.224 23.759 1.00 84.75 86 TRP A O 1
ATOM 734 N N . LEU A 1 87 ? 0.559 -13.720 22.274 1.00 81.81 87 LEU A N 1
ATOM 735 C CA . LEU A 1 87 ? 1.270 -12.548 22.802 1.00 81.81 87 LEU A CA 1
ATOM 736 C C . LEU A 1 87 ? 0.806 -12.171 24.215 1.00 81.81 87 LEU A C 1
ATOM 738 O O . LEU A 1 87 ? 1.644 -11.940 25.085 1.00 81.81 87 LEU A O 1
ATOM 742 N N . GLU A 1 88 ? -0.504 -12.170 24.470 1.00 82.31 88 GLU A N 1
ATOM 743 C CA . GLU A 1 88 ? -1.065 -11.928 25.807 1.00 82.31 88 GLU A CA 1
ATOM 744 C C . GLU A 1 88 ? -0.640 -13.018 26.805 1.00 82.31 88 GLU A C 1
ATOM 746 O O . GLU A 1 88 ? -0.221 -12.716 27.926 1.00 82.31 88 GLU A O 1
ATOM 751 N N . ASN A 1 89 ? -0.655 -14.288 26.384 1.00 82.12 89 ASN A N 1
ATOM 752 C CA . ASN A 1 89 ? -0.147 -15.399 27.193 1.00 82.12 89 ASN A CA 1
ATOM 753 C C . ASN A 1 89 ? 1.367 -15.297 27.431 1.00 82.12 89 ASN A C 1
ATOM 755 O O . ASN A 1 89 ? 1.840 -15.627 28.521 1.00 82.12 89 ASN A O 1
ATOM 759 N N . LEU A 1 90 ? 2.132 -14.799 26.453 1.00 81.69 90 LEU A N 1
ATOM 760 C CA . LEU A 1 90 ? 3.550 -14.502 26.631 1.00 81.69 90 LEU A CA 1
ATOM 761 C C . LEU A 1 90 ? 3.719 -13.422 27.700 1.00 81.69 90 LEU A C 1
ATOM 763 O O . LEU A 1 90 ? 4.465 -13.614 28.650 1.00 81.69 90 LEU A O 1
ATOM 767 N N . GLN A 1 91 ? 2.981 -12.318 27.615 1.00 81.62 91 GLN A N 1
ATOM 768 C CA . GLN A 1 91 ? 3.073 -11.235 28.590 1.00 81.62 91 GLN A CA 1
ATOM 769 C C . GLN A 1 91 ? 2.784 -11.725 30.017 1.00 81.62 91 GLN A C 1
ATOM 771 O O . GLN A 1 91 ? 3.537 -11.401 30.938 1.00 81.62 91 GLN A O 1
ATOM 776 N N . GLN A 1 92 ? 1.767 -12.572 30.210 1.00 80.94 92 GLN A N 1
ATOM 777 C CA . GLN A 1 92 ? 1.508 -13.196 31.512 1.00 80.94 92 GLN A CA 1
ATOM 778 C C . GLN A 1 92 ? 2.666 -14.095 31.966 1.00 80.94 92 GLN A C 1
ATOM 780 O O . GLN A 1 92 ? 3.080 -14.017 33.126 1.00 80.94 92 GLN A O 1
ATOM 785 N N . TRP A 1 93 ? 3.260 -14.881 31.064 1.00 76.31 93 TRP A N 1
ATOM 786 C CA . TRP A 1 93 ? 4.435 -15.704 31.369 1.00 76.31 93 TRP A CA 1
ATOM 787 C C . TRP A 1 93 ? 5.644 -14.863 31.825 1.00 76.31 93 TRP A C 1
ATOM 789 O O . TRP A 1 93 ? 6.325 -15.226 32.784 1.00 76.31 93 TRP A O 1
ATOM 799 N N . TRP A 1 94 ? 5.848 -13.678 31.239 1.00 68.88 94 TRP A N 1
ATOM 800 C CA . TRP A 1 94 ? 6.906 -12.734 31.630 1.00 68.88 94 TRP A CA 1
ATOM 801 C C . TRP A 1 94 ? 6.666 -12.061 32.995 1.00 68.88 94 TRP A C 1
ATOM 803 O O . TRP A 1 94 ? 7.617 -11.617 33.649 1.00 68.88 94 TRP A O 1
ATOM 813 N N . THR A 1 95 ? 5.419 -12.003 33.477 1.00 74.81 95 THR A N 1
ATOM 814 C CA . THR A 1 95 ? 5.116 -11.449 34.811 1.00 74.81 95 THR A CA 1
ATOM 815 C C . THR A 1 95 ? 5.441 -12.398 35.967 1.00 74.81 95 THR A C 1
ATOM 817 O O . THR A 1 95 ? 5.569 -11.936 37.103 1.00 74.81 95 THR A O 1
ATOM 820 N N . MET A 1 96 ? 5.670 -13.695 35.716 1.00 77.94 96 MET A N 1
ATOM 821 C CA . MET A 1 96 ? 6.116 -14.623 36.759 1.00 77.94 96 MET A CA 1
ATOM 822 C C . MET A 1 96 ? 7.544 -14.274 37.210 1.00 77.94 96 MET A C 1
ATOM 824 O O . MET A 1 96 ? 8.527 -14.586 36.540 1.00 77.94 96 MET A O 1
ATOM 828 N N . SER A 1 97 ? 7.675 -13.650 38.389 1.00 63.16 97 SER A N 1
ATOM 829 C CA . SER A 1 97 ? 8.938 -13.119 38.946 1.00 63.16 97 SER A CA 1
ATOM 830 C C . SER A 1 97 ? 10.132 -14.080 38.955 1.00 63.16 97 SER A C 1
ATOM 832 O O . SER A 1 97 ? 11.268 -13.619 39.002 1.00 63.16 97 SER A O 1
ATOM 834 N N . ARG A 1 98 ? 9.915 -15.399 38.889 1.00 69.56 98 ARG A N 1
ATOM 835 C CA . ARG A 1 98 ? 10.996 -16.397 38.873 1.00 69.56 98 ARG A CA 1
ATOM 836 C C . ARG A 1 98 ? 11.722 -16.505 37.529 1.00 69.56 98 ARG A C 1
ATOM 838 O O . ARG A 1 98 ? 12.863 -16.942 37.519 1.00 69.56 98 ARG A O 1
ATOM 845 N N . PHE A 1 99 ? 11.109 -16.075 36.424 1.00 64.44 99 PHE A N 1
ATOM 846 C CA . PHE A 1 99 ? 11.731 -16.131 35.095 1.00 64.44 99 PHE A CA 1
ATOM 847 C C . PHE A 1 99 ? 12.527 -14.872 34.731 1.00 64.44 99 PHE A C 1
ATOM 849 O O . PHE A 1 99 ? 13.343 -14.916 33.814 1.00 64.44 99 PHE A O 1
ATOM 856 N N . LYS A 1 100 ? 12.360 -13.761 35.460 1.00 64.31 100 LYS A N 1
ATOM 857 C CA . LYS A 1 100 ? 12.986 -12.473 35.112 1.00 64.31 100 LYS A CA 1
ATOM 858 C C . LYS A 1 100 ? 14.517 -12.532 35.086 1.00 64.31 100 LYS A C 1
ATOM 860 O O . LYS A 1 100 ? 15.130 -11.952 34.198 1.00 64.31 100 LYS A O 1
ATOM 865 N N . THR A 1 101 ? 15.141 -13.254 36.016 1.00 76.19 101 THR A N 1
ATOM 866 C CA . THR A 1 101 ? 16.609 -13.358 36.090 1.00 76.19 101 THR A CA 1
ATOM 867 C C . THR A 1 101 ? 17.177 -14.314 35.042 1.00 76.19 101 THR A C 1
ATOM 869 O O . THR A 1 101 ? 18.174 -13.991 34.399 1.00 76.19 101 THR A O 1
ATOM 872 N N . THR A 1 102 ? 16.528 -15.457 34.806 1.00 76.25 102 THR A N 1
ATOM 873 C CA . THR A 1 102 ? 16.980 -16.447 33.815 1.00 76.25 102 THR A CA 1
ATOM 874 C C . THR A 1 102 ? 16.790 -15.948 32.383 1.00 76.25 102 THR A C 1
ATOM 876 O O . THR A 1 102 ? 17.672 -16.135 31.547 1.00 76.25 102 THR A O 1
ATOM 879 N N . VAL A 1 103 ? 15.681 -15.254 32.103 1.00 75.12 103 VAL A N 1
ATOM 880 C CA . VAL A 1 103 ? 15.418 -14.660 30.784 1.00 75.12 103 VAL A CA 1
ATOM 881 C C . VAL A 1 103 ? 16.357 -13.483 30.517 1.00 75.12 103 VAL A C 1
ATOM 883 O O . VAL A 1 103 ? 16.885 -13.391 29.415 1.00 75.12 103 VAL A O 1
ATOM 886 N N . ALA A 1 104 ? 16.663 -12.639 31.511 1.00 78.12 104 ALA A N 1
ATOM 887 C CA . ALA A 1 104 ? 17.639 -11.557 31.340 1.00 78.12 104 ALA A CA 1
ATOM 888 C C . ALA A 1 104 ? 19.040 -12.083 30.976 1.00 78.12 104 ALA A C 1
ATOM 890 O O . ALA A 1 104 ? 19.682 -11.553 30.068 1.00 78.12 104 ALA A O 1
ATOM 891 N N . PHE A 1 105 ? 19.492 -13.164 31.625 1.00 84.62 105 PHE A N 1
ATOM 892 C CA . PHE A 1 105 ? 20.753 -13.822 31.269 1.00 84.62 105 PHE A CA 1
ATOM 893 C C . PHE A 1 105 ? 20.708 -14.443 29.870 1.00 84.62 105 PHE A C 1
ATOM 895 O O . PHE A 1 105 ? 21.648 -14.263 29.100 1.00 84.62 105 PHE A O 1
ATOM 902 N N . GLY A 1 106 ? 19.612 -15.124 29.519 1.00 87.00 106 GLY A N 1
ATOM 903 C CA . GLY A 1 106 ? 19.431 -15.717 28.193 1.00 87.00 106 GLY A CA 1
ATOM 904 C C . GLY A 1 106 ? 19.447 -14.674 27.074 1.00 87.00 106 GLY A C 1
ATOM 905 O O . GLY A 1 106 ? 20.211 -14.811 26.122 1.00 87.00 106 GLY A O 1
ATOM 906 N N . VAL A 1 107 ? 18.676 -13.592 27.226 1.00 85.50 107 VAL A N 1
ATOM 907 C CA . VAL A 1 107 ? 18.612 -12.491 26.252 1.00 85.50 107 VAL A CA 1
ATOM 908 C C . VAL A 1 107 ? 19.976 -11.815 26.108 1.00 85.50 107 VAL A C 1
ATOM 910 O O . VAL A 1 107 ? 20.427 -11.602 24.984 1.00 85.50 107 VAL A O 1
ATOM 913 N N . SER A 1 108 ? 20.679 -11.562 27.216 1.00 87.25 108 SER A N 1
ATOM 914 C CA . SER A 1 108 ? 22.030 -10.987 27.189 1.00 87.25 108 SER A CA 1
ATOM 915 C C . SER A 1 108 ? 23.021 -11.873 26.423 1.00 87.25 108 SER A C 1
ATOM 917 O O . SER A 1 108 ? 23.768 -11.384 25.575 1.00 87.25 108 SER A O 1
ATOM 919 N N . LEU A 1 109 ? 22.974 -13.194 26.626 1.00 92.12 109 LEU A N 1
ATOM 920 C CA . LEU A 1 109 ? 23.849 -14.139 25.925 1.00 92.12 109 LEU A CA 1
ATOM 921 C C . LEU A 1 109 ? 23.517 -14.229 24.427 1.00 92.12 109 LEU A C 1
ATOM 923 O O . LEU A 1 109 ? 24.417 -14.274 23.586 1.00 92.12 109 LEU A O 1
ATOM 927 N N . THR A 1 110 ? 22.229 -14.196 24.069 1.00 87.88 110 THR A N 1
ATOM 928 C CA . THR A 1 110 ? 21.813 -14.145 22.660 1.00 87.88 110 THR A CA 1
ATOM 929 C C . THR A 1 110 ? 22.208 -12.831 21.993 1.00 87.88 110 THR A C 1
ATOM 931 O O . THR A 1 110 ? 22.697 -12.852 20.872 1.00 87.88 110 THR A O 1
ATOM 934 N N . ALA A 1 111 ? 22.099 -11.696 22.687 1.00 89.50 111 ALA A N 1
ATOM 935 C CA . ALA A 1 111 ? 22.524 -10.403 22.162 1.00 89.50 111 ALA A CA 1
ATOM 936 C C . ALA A 1 111 ? 24.046 -10.350 21.962 1.00 89.50 111 ALA A C 1
ATOM 938 O O . ALA A 1 111 ? 24.508 -9.881 20.927 1.00 89.50 111 ALA A O 1
ATOM 939 N N . LEU A 1 112 ? 24.826 -10.898 22.902 1.00 91.88 112 LEU A N 1
ATOM 940 C CA . LEU A 1 112 ? 26.283 -11.019 22.784 1.00 91.88 112 LEU A CA 1
ATOM 941 C C . LEU A 1 112 ? 26.700 -11.913 21.611 1.00 91.88 112 LEU A C 1
ATOM 943 O O . LEU A 1 112 ? 27.612 -11.558 20.868 1.00 91.88 112 LEU A O 1
ATOM 947 N N . THR A 1 113 ? 26.029 -13.049 21.413 1.00 89.81 113 THR A N 1
ATOM 948 C CA . THR A 1 113 ? 26.320 -13.948 20.281 1.00 89.81 113 THR A CA 1
ATOM 949 C C . THR A 1 113 ? 25.899 -13.344 18.942 1.00 89.81 113 THR A C 1
ATOM 951 O O . THR A 1 113 ? 26.662 -13.451 17.982 1.00 89.81 113 THR A O 1
ATOM 954 N N . LEU A 1 114 ? 24.759 -12.644 18.874 1.00 88.50 114 LEU A N 1
ATOM 955 C CA . LEU A 1 114 ? 24.344 -11.906 17.677 1.00 88.50 114 LEU A CA 1
ATOM 956 C C . LEU A 1 114 ? 25.327 -10.776 17.355 1.00 88.50 114 LEU A C 1
ATOM 958 O O . LEU A 1 114 ? 25.753 -10.638 16.213 1.00 88.50 114 LEU A O 1
ATOM 962 N N . TRP A 1 115 ? 25.727 -9.999 18.365 1.00 91.94 115 TRP A N 1
ATOM 963 C CA . TRP A 1 115 ? 26.694 -8.916 18.211 1.00 91.94 115 TRP A CA 1
ATOM 964 C C . TRP A 1 115 ? 28.043 -9.443 17.717 1.00 91.94 115 TRP A C 1
ATOM 966 O O . TRP A 1 115 ? 28.605 -8.898 16.769 1.00 91.94 115 TRP A O 1
ATOM 976 N N . PHE A 1 116 ? 28.525 -10.553 18.285 1.00 91.94 116 PHE A N 1
ATOM 977 C CA . PHE A 1 116 ? 29.758 -11.193 17.836 1.00 91.94 116 PHE A CA 1
ATOM 978 C C . PHE A 1 116 ? 29.638 -11.723 16.400 1.00 91.94 116 PHE A C 1
ATOM 980 O O . PHE A 1 116 ? 30.553 -11.531 15.605 1.00 91.94 116 PHE A O 1
ATOM 987 N N . ALA A 1 117 ? 28.509 -12.336 16.028 1.00 87.69 117 ALA A N 1
ATOM 988 C CA . ALA A 1 117 ? 28.274 -12.818 14.667 1.00 87.69 117 ALA A CA 1
ATOM 989 C C . ALA A 1 117 ? 28.248 -11.673 13.641 1.00 87.69 117 ALA A C 1
ATOM 991 O O . ALA A 1 117 ? 28.908 -11.770 12.606 1.00 87.69 117 ALA A O 1
ATOM 992 N N . ILE A 1 118 ? 27.559 -10.570 13.954 1.00 81.81 118 ILE A N 1
ATOM 993 C CA . ILE A 1 118 ? 27.503 -9.373 13.104 1.00 81.81 118 ILE A CA 1
ATOM 994 C C . ILE A 1 118 ? 28.901 -8.765 12.964 1.00 81.81 118 ILE A C 1
ATOM 996 O O . ILE A 1 118 ? 29.349 -8.506 11.848 1.00 81.81 118 ILE A O 1
ATOM 1000 N N . ASN A 1 119 ? 29.631 -8.599 14.070 1.00 80.19 119 ASN A N 1
ATOM 1001 C CA . ASN A 1 119 ? 30.962 -7.996 14.044 1.00 80.19 119 ASN A CA 1
ATOM 1002 C C . ASN A 1 119 ? 31.995 -8.872 13.309 1.00 80.19 119 ASN A C 1
ATOM 1004 O O . ASN A 1 119 ? 32.906 -8.360 12.672 1.00 80.19 119 ASN A O 1
ATOM 1008 N N . ASN A 1 120 ? 31.834 -10.196 13.328 1.00 78.88 120 ASN A N 1
ATOM 1009 C CA . ASN A 1 120 ? 32.696 -11.104 12.566 1.00 78.88 120 ASN A CA 1
ATOM 1010 C C . ASN A 1 120 ? 32.306 -11.166 11.070 1.00 78.88 120 ASN A C 1
ATOM 1012 O O . ASN A 1 120 ? 33.110 -11.528 10.210 1.00 78.88 120 ASN A O 1
ATOM 1016 N N . GLN A 1 121 ? 31.065 -10.803 10.730 1.00 75.50 121 GLN A N 1
ATOM 1017 C CA . GLN A 1 121 ? 30.587 -10.729 9.350 1.00 75.50 121 GLN A CA 1
ATOM 1018 C C . GLN A 1 121 ? 31.032 -9.435 8.651 1.00 75.50 121 GLN A C 1
ATOM 1020 O O . GLN A 1 121 ? 31.293 -9.463 7.447 1.00 75.50 121 GLN A O 1
ATOM 1025 N N . THR A 1 122 ? 31.185 -8.324 9.380 1.00 74.25 122 THR A N 1
ATOM 1026 C CA . THR A 1 122 ? 31.680 -7.055 8.814 1.00 74.25 122 THR A CA 1
ATOM 1027 C C . THR A 1 122 ? 33.133 -7.158 8.332 1.00 74.25 122 THR A C 1
ATOM 1029 O O . THR A 1 122 ? 33.464 -6.580 7.298 1.00 74.25 122 THR A O 1
ATOM 1032 N N . GLU A 1 123 ? 33.979 -7.956 8.990 1.00 73.44 123 GLU A N 1
ATOM 1033 C CA . GLU A 1 123 ? 35.343 -8.274 8.528 1.00 73.44 123 GLU A CA 1
ATOM 1034 C C . GLU A 1 123 ? 35.324 -9.002 7.170 1.00 73.44 123 GLU A C 1
ATOM 1036 O O . GLU A 1 123 ? 35.988 -8.584 6.221 1.00 73.44 123 GLU A O 1
ATOM 1041 N N . LYS A 1 124 ? 34.466 -10.022 7.018 1.00 70.69 124 LYS A N 1
ATOM 1042 C CA . LYS A 1 124 ? 34.317 -10.766 5.750 1.00 70.69 124 LYS A CA 1
ATOM 1043 C C . LYS A 1 124 ? 33.689 -9.932 4.627 1.00 70.69 124 LYS A C 1
ATOM 1045 O O . LYS A 1 124 ? 33.956 -10.179 3.451 1.00 70.69 124 LYS A O 1
ATOM 1050 N N . GLN A 1 125 ? 32.849 -8.952 4.961 1.00 68.75 125 GLN A N 1
ATOM 1051 C CA . GLN A 1 125 ? 32.252 -8.025 3.992 1.00 68.75 125 GLN A CA 1
ATOM 1052 C C . GLN A 1 125 ? 33.302 -7.068 3.403 1.00 68.75 125 GLN A C 1
ATOM 1054 O O . GLN A 1 125 ? 33.282 -6.813 2.199 1.00 68.75 125 GLN A O 1
ATOM 1059 N N . LYS A 1 126 ? 34.269 -6.597 4.205 1.00 71.38 126 LYS A N 1
ATOM 1060 C CA . LYS A 1 126 ? 35.343 -5.704 3.730 1.00 71.38 126 LYS A CA 1
ATOM 1061 C C . LYS A 1 126 ? 36.214 -6.357 2.652 1.00 71.38 126 LYS A C 1
ATOM 1063 O O . LYS A 1 126 ? 36.535 -5.706 1.660 1.00 71.38 126 LYS A O 1
ATOM 1068 N N . GLU A 1 127 ? 36.528 -7.646 2.785 1.00 71.56 127 GLU A N 1
ATOM 1069 C CA . GLU A 1 127 ? 37.261 -8.385 1.746 1.00 71.56 127 GLU A CA 1
ATOM 1070 C C . GLU A 1 127 ? 36.443 -8.530 0.455 1.00 71.56 127 GLU A C 1
ATOM 1072 O O . GLU A 1 127 ? 36.973 -8.337 -0.643 1.00 71.56 127 GLU A O 1
ATOM 1077 N N . ARG A 1 128 ? 35.132 -8.788 0.577 1.00 67.19 128 ARG A N 1
ATOM 1078 C CA . ARG A 1 128 ? 34.232 -8.924 -0.578 1.00 67.19 128 ARG A CA 1
ATOM 1079 C C . ARG A 1 128 ? 34.083 -7.621 -1.362 1.00 67.19 128 ARG A C 1
ATOM 1081 O O . ARG A 1 128 ? 34.131 -7.670 -2.591 1.00 67.19 128 ARG A O 1
ATOM 1088 N N . ILE A 1 129 ? 33.981 -6.479 -0.679 1.00 69.19 129 ILE A N 1
ATOM 1089 C CA . ILE A 1 129 ? 33.866 -5.152 -1.308 1.00 69.19 129 ILE A CA 1
ATOM 1090 C C . ILE A 1 129 ? 35.118 -4.818 -2.135 1.00 69.19 129 ILE A C 1
ATOM 1092 O O . ILE A 1 129 ? 35.010 -4.318 -3.253 1.00 69.19 129 ILE A O 1
ATOM 1096 N N . VAL A 1 130 ? 36.317 -5.161 -1.651 1.00 73.50 130 VAL A N 1
ATOM 1097 C CA . VAL A 1 130 ? 37.563 -4.926 -2.406 1.00 73.50 130 VAL A CA 1
ATOM 1098 C C . VAL A 1 130 ? 37.636 -5.821 -3.648 1.00 73.50 130 VAL A C 1
ATOM 1100 O O . VAL A 1 130 ? 38.092 -5.379 -4.707 1.00 73.50 130 VAL A O 1
ATOM 1103 N N . THR A 1 131 ? 37.166 -7.071 -3.566 1.00 78.25 131 THR A N 1
ATOM 1104 C CA . THR A 1 131 ? 37.102 -7.954 -4.743 1.00 78.25 131 THR A CA 1
ATOM 1105 C C . THR A 1 131 ? 36.072 -7.507 -5.773 1.00 78.25 131 THR A C 1
ATOM 1107 O O . THR A 1 131 ? 36.398 -7.497 -6.959 1.00 78.25 131 THR A O 1
ATOM 1110 N N . THR A 1 132 ? 34.868 -7.092 -5.367 1.00 73.31 132 THR A N 1
ATOM 1111 C CA . THR A 1 132 ? 33.836 -6.628 -6.310 1.00 73.31 132 THR A CA 1
ATOM 1112 C C . THR A 1 132 ? 34.233 -5.317 -6.977 1.00 73.31 132 THR A C 1
ATOM 1114 O O . THR A 1 132 ? 34.037 -5.170 -8.182 1.00 73.31 132 THR A O 1
ATOM 1117 N N . GLN A 1 133 ? 34.894 -4.411 -6.253 1.00 74.94 133 GLN A N 1
ATOM 1118 C CA . GLN A 1 133 ? 35.402 -3.165 -6.822 1.00 74.94 133 GLN A CA 1
ATOM 1119 C C . GLN A 1 133 ? 36.494 -3.420 -7.876 1.00 74.94 133 GLN A C 1
ATOM 1121 O O . GLN A 1 133 ? 36.450 -2.842 -8.963 1.00 74.94 133 GLN A O 1
ATOM 1126 N N . LYS A 1 134 ? 37.433 -4.345 -7.620 1.00 82.50 134 LYS A N 1
ATOM 1127 C CA . LYS A 1 134 ? 38.440 -4.763 -8.618 1.00 82.50 134 LYS A CA 1
ATOM 1128 C C . LYS A 1 134 ? 37.805 -5.395 -9.860 1.00 82.50 134 LYS A C 1
ATOM 1130 O O . LYS A 1 134 ? 38.246 -5.117 -10.973 1.00 82.50 134 LYS A O 1
ATOM 1135 N N . LEU A 1 135 ? 36.773 -6.217 -9.675 1.00 82.38 135 LEU A N 1
ATOM 1136 C CA . LEU A 1 135 ? 36.045 -6.866 -10.769 1.00 82.38 135 LEU A CA 1
ATOM 1137 C C . LEU A 1 135 ? 35.299 -5.833 -11.627 1.00 82.38 135 LEU A C 1
ATOM 1139 O O . LEU A 1 135 ? 35.380 -5.881 -12.852 1.00 82.38 135 LEU A O 1
ATOM 1143 N N . TRP A 1 136 ? 34.669 -4.843 -10.992 1.00 82.00 136 TRP A N 1
ATOM 1144 C CA . TRP A 1 136 ? 34.005 -3.737 -11.680 1.00 82.00 136 TRP A CA 1
ATOM 1145 C C . TRP A 1 136 ? 34.988 -2.883 -12.498 1.00 82.00 136 TRP A C 1
ATOM 1147 O O . TRP A 1 136 ? 34.738 -2.624 -13.675 1.00 82.00 136 TRP A O 1
ATOM 1157 N N . PHE A 1 137 ? 36.153 -2.527 -11.939 1.00 85.81 137 PHE A N 1
ATOM 1158 C CA . PHE A 1 137 ? 37.200 -1.816 -12.687 1.00 85.81 137 PHE A CA 1
ATOM 1159 C C . PHE A 1 137 ? 37.739 -2.629 -13.875 1.00 85.81 137 PHE A C 1
ATOM 1161 O O . PHE A 1 137 ? 37.991 -2.062 -14.940 1.00 85.81 137 PHE A O 1
ATOM 1168 N N . ALA A 1 138 ? 37.892 -3.949 -13.726 1.00 84.25 138 ALA A N 1
ATOM 1169 C CA . ALA A 1 138 ? 38.328 -4.824 -14.813 1.00 84.25 138 ALA A CA 1
ATOM 1170 C C . ALA A 1 138 ? 37.296 -4.885 -15.953 1.00 84.25 138 ALA A C 1
ATOM 1172 O O . ALA A 1 138 ? 37.671 -4.748 -17.120 1.00 84.25 138 ALA A O 1
ATOM 1173 N N . ILE A 1 139 ? 36.006 -5.015 -15.619 1.00 83.75 139 ILE A N 1
ATOM 1174 C CA . ILE A 1 139 ? 34.908 -5.006 -16.595 1.00 83.75 139 ILE A CA 1
ATOM 1175 C C . ILE A 1 139 ? 34.847 -3.656 -17.312 1.00 83.75 139 ILE A C 1
ATOM 1177 O O . ILE A 1 139 ? 34.816 -3.619 -18.539 1.00 83.75 139 ILE A O 1
ATOM 1181 N N . ASN A 1 140 ? 34.903 -2.541 -16.578 1.00 82.50 140 ASN A N 1
ATOM 1182 C CA . ASN A 1 140 ? 34.775 -1.215 -17.178 1.00 82.50 140 ASN A CA 1
ATOM 1183 C C . ASN A 1 140 ? 35.940 -0.895 -18.137 1.00 82.50 140 ASN A C 1
ATOM 1185 O O . ASN A 1 140 ? 35.733 -0.379 -19.234 1.00 82.50 140 ASN A O 1
ATOM 1189 N N . ASN A 1 141 ? 37.165 -1.296 -17.781 1.00 88.88 141 ASN A N 1
ATOM 1190 C CA . ASN A 1 141 ? 38.332 -1.168 -18.658 1.00 88.88 141 ASN A CA 1
ATOM 1191 C C . ASN A 1 141 ? 38.206 -2.042 -19.925 1.00 88.88 141 ASN A C 1
ATOM 1193 O O . ASN A 1 141 ? 38.609 -1.643 -21.019 1.00 88.88 141 ASN A O 1
ATOM 1197 N N . GLN A 1 142 ? 37.611 -3.233 -19.813 1.00 85.19 142 GLN A N 1
ATOM 1198 C CA . GLN A 1 142 ? 37.341 -4.081 -20.974 1.00 85.19 142 GLN A CA 1
ATOM 1199 C C . GLN A 1 142 ? 36.291 -3.456 -21.905 1.00 85.19 142 GLN A C 1
ATOM 1201 O O . GLN A 1 142 ? 36.453 -3.511 -23.126 1.00 85.19 142 GLN A O 1
ATOM 1206 N N . THR A 1 143 ? 35.260 -2.820 -21.346 1.00 84.88 143 THR A N 1
ATOM 1207 C CA . THR A 1 143 ? 34.226 -2.110 -22.109 1.00 84.88 143 THR A CA 1
ATOM 1208 C C . THR A 1 143 ? 34.807 -0.933 -22.893 1.00 84.88 143 THR A C 1
ATOM 1210 O O . THR A 1 143 ? 34.516 -0.795 -24.081 1.00 84.88 143 THR A O 1
ATOM 1213 N N . GLU A 1 144 ? 35.686 -0.127 -22.290 1.00 85.38 144 GLU A N 1
ATOM 1214 C CA . GLU A 1 144 ? 36.360 0.977 -22.995 1.00 85.38 144 GLU A CA 1
ATOM 1215 C C . GLU A 1 144 ? 37.231 0.474 -24.157 1.00 85.38 144 GLU A C 1
ATOM 1217 O O . GLU A 1 144 ? 37.121 0.970 -25.280 1.00 85.38 144 GLU A O 1
ATOM 1222 N N . LYS A 1 145 ? 37.983 -0.618 -23.960 1.00 86.38 145 LYS A N 1
ATOM 1223 C CA . LYS A 1 145 ? 38.735 -1.257 -25.056 1.00 86.38 145 LYS A CA 1
ATOM 1224 C C . LYS A 1 145 ? 37.834 -1.757 -26.187 1.00 86.38 145 LYS A C 1
ATOM 1226 O O . LYS A 1 145 ? 38.247 -1.754 -27.348 1.00 86.38 145 LYS A O 1
ATOM 1231 N N . GLN A 1 146 ? 36.618 -2.215 -25.885 1.00 82.88 146 GLN A N 1
ATOM 1232 C CA . GLN A 1 146 ? 35.667 -2.609 -26.927 1.00 82.88 146 GLN A CA 1
ATOM 1233 C C . GLN A 1 146 ? 35.108 -1.402 -27.683 1.00 82.88 146 GLN A C 1
ATOM 1235 O O . GLN A 1 146 ? 35.015 -1.465 -28.909 1.00 82.88 146 GLN A O 1
ATOM 1240 N N . LYS A 1 147 ? 34.816 -0.289 -27.002 1.00 86.25 147 LYS A N 1
ATOM 1241 C CA . LYS A 1 147 ? 34.398 0.959 -27.661 1.00 86.25 147 LYS A CA 1
ATOM 1242 C C . LYS A 1 147 ? 35.466 1.464 -28.632 1.00 86.25 147 LYS A C 1
ATOM 1244 O O . LYS A 1 147 ? 35.141 1.778 -29.775 1.00 86.25 147 LYS A O 1
ATOM 1249 N N . GLU A 1 148 ? 36.739 1.449 -28.236 1.00 87.38 148 GLU A N 1
ATOM 1250 C CA . GLU A 1 148 ? 37.850 1.816 -29.125 1.00 87.38 148 GLU A CA 1
ATOM 1251 C C . GLU A 1 148 ? 37.920 0.917 -30.371 1.00 87.38 148 GLU A C 1
ATOM 1253 O O . GLU A 1 148 ? 38.087 1.416 -31.487 1.00 87.38 148 GLU A O 1
ATOM 1258 N N . ARG A 1 149 ? 37.724 -0.402 -30.214 1.00 84.56 149 ARG A N 1
ATOM 1259 C CA . ARG A 1 149 ? 37.687 -1.359 -31.338 1.00 84.56 149 ARG A CA 1
ATOM 1260 C C . ARG A 1 149 ? 36.508 -1.131 -32.284 1.00 84.56 149 ARG A C 1
ATOM 1262 O O . ARG A 1 149 ? 36.654 -1.292 -33.495 1.00 84.56 149 ARG A O 1
ATOM 1269 N N . ILE A 1 150 ? 35.343 -0.754 -31.762 1.00 85.19 150 ILE A N 1
ATOM 1270 C CA . ILE A 1 150 ? 34.167 -0.450 -32.589 1.00 85.19 150 ILE A CA 1
ATOM 1271 C C . ILE A 1 150 ? 34.419 0.822 -33.406 1.00 85.19 150 ILE A C 1
ATOM 1273 O O . ILE A 1 150 ? 34.169 0.835 -34.611 1.00 85.19 150 ILE A O 1
ATOM 1277 N N . VAL A 1 151 ? 34.987 1.863 -32.791 1.00 87.69 151 VAL A N 1
ATOM 1278 C CA . VAL A 1 151 ? 35.303 3.127 -33.477 1.00 87.69 151 VAL A CA 1
ATOM 1279 C C . VAL A 1 151 ? 36.360 2.929 -34.566 1.00 87.69 151 VAL A C 1
ATOM 1281 O O . VAL A 1 151 ? 36.227 3.492 -35.655 1.00 87.69 151 VAL A O 1
ATOM 1284 N N . THR A 1 152 ? 37.398 2.123 -34.323 1.00 85.62 152 THR A N 1
ATOM 1285 C CA . THR A 1 152 ? 38.398 1.816 -35.359 1.00 85.62 152 THR A CA 1
ATOM 1286 C C . THR A 1 152 ? 37.792 1.007 -36.499 1.00 85.62 152 THR A C 1
ATOM 1288 O O . THR A 1 152 ? 37.996 1.370 -37.653 1.00 85.62 152 THR A O 1
ATOM 1291 N N . THR A 1 153 ? 36.959 0.005 -36.201 1.00 84.94 153 THR A N 1
ATOM 1292 C CA . THR A 1 153 ? 36.263 -0.790 -37.229 1.00 84.94 153 THR A CA 1
ATOM 1293 C C . THR A 1 153 ? 35.354 0.082 -38.098 1.00 84.94 153 THR A C 1
ATOM 1295 O O . THR A 1 153 ? 35.382 -0.030 -39.323 1.00 84.94 153 THR A O 1
ATOM 1298 N N . GLN A 1 154 ? 34.605 1.011 -37.496 1.00 84.06 154 GLN A N 1
ATOM 1299 C CA . GLN A 1 154 ? 33.770 1.962 -38.236 1.00 84.06 154 GLN A CA 1
ATOM 1300 C C . GLN A 1 154 ? 34.599 2.909 -39.113 1.00 84.06 154 GLN A C 1
ATOM 1302 O O . GLN A 1 154 ? 34.233 3.166 -40.261 1.00 84.06 154 GLN A O 1
ATOM 1307 N N . LYS A 1 155 ? 35.737 3.412 -38.612 1.00 88.56 155 LYS A N 1
ATOM 1308 C CA . LYS A 1 155 ? 36.654 4.239 -39.414 1.00 88.56 155 LYS A CA 1
ATOM 1309 C C . LYS A 1 155 ? 37.212 3.459 -40.604 1.00 88.56 155 LYS A C 1
ATOM 1311 O O . LYS A 1 155 ? 37.203 3.984 -41.713 1.00 88.56 155 LYS A O 1
ATOM 1316 N N . THR A 1 156 ? 37.633 2.212 -40.400 1.00 84.31 156 THR A N 1
ATOM 1317 C CA . THR A 1 156 ? 38.138 1.349 -41.476 1.00 84.31 156 THR A CA 1
ATOM 1318 C C . THR A 1 156 ? 37.057 1.054 -42.514 1.00 84.31 156 THR A C 1
ATOM 1320 O O . THR A 1 156 ? 37.315 1.196 -43.705 1.00 84.31 156 THR A O 1
ATOM 1323 N N . GLN A 1 157 ? 35.826 0.739 -42.095 1.00 85.12 157 GLN A N 1
ATOM 1324 C CA . GLN A 1 157 ? 34.703 0.542 -43.020 1.00 85.12 157 GLN A CA 1
ATOM 1325 C C . GLN A 1 157 ? 34.399 1.799 -43.844 1.00 85.12 157 GLN A C 1
ATOM 1327 O O . GLN A 1 157 ? 34.162 1.702 -45.046 1.00 85.12 157 GLN A O 1
ATOM 1332 N N . LYS A 1 158 ? 34.457 2.987 -43.230 1.00 85.62 158 LYS A N 1
ATOM 1333 C CA . LYS A 1 158 ? 34.243 4.257 -43.935 1.00 85.62 158 LYS A CA 1
ATOM 1334 C C . LYS A 1 158 ? 35.340 4.548 -44.965 1.00 85.62 158 LYS A C 1
ATOM 1336 O O . LYS A 1 158 ? 35.031 5.071 -46.029 1.00 85.62 158 LYS A O 1
ATOM 1341 N N . ILE A 1 159 ? 36.595 4.205 -44.669 1.00 83.50 159 ILE A N 1
ATOM 1342 C CA . ILE A 1 159 ? 37.709 4.332 -45.625 1.00 83.50 159 ILE A CA 1
ATOM 1343 C C . ILE A 1 159 ? 37.496 3.385 -46.811 1.00 83.50 159 ILE A C 1
ATOM 1345 O O . ILE A 1 159 ? 37.524 3.842 -47.948 1.00 83.50 159 ILE A O 1
ATOM 1349 N N . ILE A 1 160 ? 37.163 2.114 -46.547 1.00 80.94 160 ILE A N 1
ATOM 1350 C CA . ILE A 1 160 ? 36.879 1.122 -47.598 1.00 80.94 160 ILE A CA 1
ATOM 1351 C C . ILE A 1 160 ? 35.751 1.609 -48.518 1.00 80.94 160 ILE A C 1
ATOM 1353 O O . ILE A 1 160 ? 35.900 1.553 -49.732 1.00 80.94 160 ILE A O 1
ATOM 1357 N N . GLN A 1 161 ? 34.663 2.160 -47.963 1.00 77.31 161 GLN A N 1
ATOM 1358 C CA . GLN A 1 161 ? 33.553 2.702 -48.760 1.00 77.31 161 GLN A CA 1
ATOM 1359 C C . GLN A 1 161 ? 33.961 3.887 -49.653 1.00 77.31 161 GLN A C 1
ATOM 1361 O O . GLN A 1 161 ? 33.474 4.008 -50.780 1.00 77.31 161 GLN A O 1
ATOM 1366 N N . ILE A 1 162 ? 34.845 4.767 -49.170 1.00 78.06 162 ILE A N 1
ATOM 1367 C CA . ILE A 1 162 ? 35.339 5.919 -49.940 1.00 78.06 162 ILE A CA 1
ATOM 1368 C C . ILE A 1 162 ? 36.231 5.458 -51.095 1.00 78.06 162 ILE A C 1
ATOM 1370 O O . ILE A 1 162 ? 36.122 6.011 -52.191 1.00 78.06 162 ILE A O 1
ATOM 1374 N N . ASP A 1 163 ? 37.077 4.455 -50.870 1.00 74.94 163 ASP A N 1
ATOM 1375 C CA . ASP A 1 163 ? 37.975 3.934 -51.901 1.00 74.94 163 ASP A CA 1
ATOM 1376 C C . ASP A 1 163 ? 37.198 3.161 -52.976 1.00 74.94 163 ASP A C 1
ATOM 1378 O O . ASP A 1 163 ? 37.364 3.459 -54.160 1.00 74.94 163 ASP A O 1
ATOM 1382 N N . THR A 1 164 ? 36.226 2.319 -52.596 1.00 71.25 164 THR A N 1
ATOM 1383 C CA . THR A 1 164 ? 35.326 1.671 -53.570 1.00 71.25 164 THR A CA 1
ATOM 1384 C C . THR A 1 164 ? 34.513 2.684 -54.379 1.00 71.25 164 THR A C 1
ATOM 1386 O O . THR A 1 164 ? 34.330 2.503 -55.576 1.00 71.25 164 THR A O 1
ATOM 1389 N N . SER A 1 165 ? 34.083 3.803 -53.778 1.00 64.62 165 SER A N 1
ATOM 1390 C CA . SER A 1 165 ? 33.334 4.847 -54.497 1.00 64.62 165 SER A CA 1
ATOM 1391 C C . SER A 1 165 ? 34.200 5.660 -55.475 1.00 64.62 165 SER A C 1
ATOM 1393 O O . SER A 1 165 ? 33.678 6.252 -56.424 1.00 64.62 165 SER A O 1
ATOM 1395 N N . LYS A 1 166 ? 35.522 5.712 -55.268 1.00 64.62 166 LYS A N 1
ATOM 1396 C CA . LYS A 1 166 ? 36.462 6.348 -56.206 1.00 64.62 166 LYS A CA 1
ATOM 1397 C C . LYS A 1 166 ? 36.836 5.421 -57.358 1.00 64.62 166 LYS A C 1
ATOM 1399 O O . LYS A 1 166 ? 36.963 5.900 -58.482 1.00 64.62 166 LYS A O 1
ATOM 1404 N N . GLU A 1 167 ? 36.966 4.126 -57.094 1.00 58.12 167 GLU A N 1
ATOM 1405 C CA . GLU A 1 167 ? 37.243 3.114 -58.117 1.00 58.12 167 GLU A CA 1
ATOM 1406 C C . GLU A 1 167 ? 36.044 2.952 -59.070 1.00 58.12 167 GLU A C 1
ATOM 1408 O O . GLU A 1 167 ? 36.206 3.024 -60.287 1.00 58.12 167 GLU A O 1
ATOM 1413 N N . GLU A 1 168 ? 34.815 2.950 -58.537 1.00 55.03 168 GLU A N 1
ATOM 1414 C CA . GLU A 1 168 ? 33.581 2.901 -59.339 1.00 55.03 168 GLU A CA 1
ATOM 1415 C C . GLU A 1 168 ? 33.405 4.136 -60.249 1.00 55.03 168 GLU A C 1
ATOM 1417 O O . GLU A 1 168 ? 32.829 4.044 -61.331 1.00 55.03 168 GLU A O 1
ATOM 1422 N N . LYS A 1 169 ? 33.953 5.299 -59.864 1.00 54.38 169 LYS A N 1
ATOM 1423 C CA . LYS A 1 169 ? 33.937 6.515 -60.700 1.00 54.38 169 LYS A CA 1
ATOM 1424 C C . LYS A 1 169 ? 35.008 6.532 -61.790 1.00 54.38 169 LYS A C 1
ATOM 1426 O O . LYS A 1 169 ? 34.806 7.213 -62.794 1.00 54.38 169 LYS A O 1
ATOM 1431 N N . ASN A 1 170 ? 36.105 5.794 -61.627 1.00 54.69 170 ASN A N 1
ATOM 1432 C CA . ASN A 1 170 ? 37.119 5.659 -62.672 1.00 54.69 170 ASN A CA 1
ATOM 1433 C C . ASN A 1 170 ? 36.729 4.586 -63.702 1.00 54.69 170 ASN A C 1
ATOM 1435 O O . ASN A 1 170 ? 36.871 4.830 -64.903 1.00 54.69 170 ASN A O 1
ATOM 1439 N N . ASP A 1 171 ? 36.112 3.482 -63.275 1.00 49.97 171 ASP A N 1
ATOM 1440 C CA . ASP A 1 171 ? 35.665 2.418 -64.188 1.00 49.97 171 ASP A CA 1
ATOM 1441 C C . ASP A 1 171 ? 34.337 2.732 -64.901 1.00 49.97 171 ASP A C 1
ATOM 1443 O O . ASP A 1 171 ? 34.127 2.312 -66.045 1.00 49.97 171 ASP A O 1
ATOM 1447 N N . ALA A 1 172 ? 33.475 3.578 -64.321 1.00 48.59 172 ALA A N 1
ATOM 1448 C CA . ALA A 1 172 ? 32.276 4.087 -65.000 1.00 48.59 172 ALA A CA 1
ATOM 1449 C C . ALA A 1 172 ? 32.579 5.026 -66.191 1.00 48.59 172 ALA A C 1
ATOM 1451 O O . ALA A 1 172 ? 31.670 5.346 -66.961 1.00 48.59 172 ALA A O 1
ATOM 1452 N N . SER A 1 173 ? 33.840 5.437 -66.388 1.00 48.88 173 SER A N 1
ATOM 1453 C CA . SER A 1 173 ? 34.275 6.165 -67.592 1.00 48.88 173 SER A CA 1
ATOM 1454 C C . SER A 1 173 ? 34.746 5.250 -68.736 1.00 48.88 173 SER A C 1
ATOM 1456 O O . SER A 1 173 ? 34.804 5.695 -69.880 1.00 48.88 173 SER A O 1
ATOM 1458 N N . ILE A 1 174 ? 35.015 3.965 -68.461 1.00 50.19 174 ILE A N 1
ATOM 1459 C CA . ILE A 1 174 ? 35.514 2.992 -69.453 1.00 50.19 174 ILE A CA 1
ATOM 1460 C C . ILE A 1 174 ? 34.437 1.958 -69.836 1.00 50.19 174 ILE A C 1
ATOM 1462 O O . ILE A 1 174 ? 34.464 1.407 -70.937 1.00 50.19 174 ILE A O 1
ATOM 1466 N N . ILE A 1 175 ? 33.419 1.741 -68.997 1.00 48.81 175 ILE A N 1
ATOM 1467 C CA . ILE A 1 175 ? 32.370 0.729 -69.221 1.00 48.81 175 ILE A CA 1
ATOM 1468 C C . ILE A 1 175 ? 30.996 1.387 -69.420 1.00 48.81 175 ILE A C 1
ATOM 1470 O O . ILE A 1 175 ? 30.010 1.001 -68.806 1.00 48.81 175 ILE A O 1
ATOM 1474 N N . ASN A 1 176 ? 30.898 2.382 -70.305 1.00 45.31 176 ASN A N 1
ATOM 1475 C CA . ASN A 1 176 ? 29.594 2.914 -70.740 1.00 45.31 176 ASN A CA 1
ATOM 1476 C C . ASN A 1 176 ? 29.326 2.734 -72.243 1.00 45.31 176 ASN A C 1
ATOM 1478 O O . ASN A 1 176 ? 28.489 3.416 -72.825 1.00 45.31 176 ASN A O 1
ATOM 1482 N N . GLN A 1 177 ? 30.008 1.770 -72.875 1.00 47.22 177 GLN A N 1
ATOM 1483 C CA . GLN A 1 177 ? 29.769 1.435 -74.284 1.00 47.22 177 GLN A CA 1
ATOM 1484 C C . GLN A 1 177 ? 29.681 -0.069 -74.599 1.00 47.22 177 GLN A C 1
ATOM 1486 O O . GLN A 1 177 ? 29.549 -0.420 -75.768 1.00 47.22 177 GLN A O 1
ATOM 1491 N N . LYS A 1 178 ? 29.722 -0.978 -73.605 1.00 49.12 178 LYS A N 1
ATOM 1492 C CA . LYS A 1 178 ? 29.764 -2.431 -73.896 1.00 49.12 178 LYS A CA 1
ATOM 1493 C C . LYS A 1 178 ? 28.812 -3.363 -73.135 1.00 49.12 178 LYS A C 1
ATOM 1495 O O . LYS A 1 178 ? 28.759 -4.531 -73.492 1.00 49.12 178 LYS A O 1
ATOM 1500 N N . ASN A 1 179 ? 28.025 -2.896 -72.161 1.00 47.66 179 ASN A N 1
ATOM 1501 C CA . ASN A 1 179 ? 27.239 -3.805 -71.300 1.00 47.66 179 ASN A CA 1
ATOM 1502 C C . ASN A 1 179 ? 25.710 -3.628 -71.331 1.00 47.66 179 ASN A C 1
ATOM 1504 O O . ASN A 1 179 ? 25.020 -4.180 -70.476 1.00 47.66 179 ASN A O 1
ATOM 1508 N N . VAL A 1 180 ? 25.153 -2.953 -72.342 1.00 51.22 180 VAL A N 1
ATOM 1509 C CA . VAL A 1 180 ? 23.685 -2.883 -72.516 1.00 51.22 180 VAL A CA 1
ATOM 1510 C C . VAL A 1 180 ? 23.087 -4.200 -73.058 1.00 51.22 180 VAL A C 1
ATOM 1512 O O . VAL A 1 180 ? 21.912 -4.464 -72.830 1.00 51.22 180 VAL A O 1
ATOM 1515 N N . ASP A 1 181 ? 23.886 -5.108 -73.635 1.00 49.78 181 ASP A N 1
ATOM 1516 C CA . ASP A 1 181 ? 23.353 -6.318 -74.298 1.00 49.78 181 ASP A CA 1
ATOM 1517 C C . ASP A 1 181 ? 23.404 -7.626 -73.479 1.00 49.78 181 ASP A C 1
ATOM 1519 O O . ASP A 1 181 ? 22.902 -8.656 -73.933 1.00 49.78 181 ASP A O 1
ATOM 1523 N N . VAL A 1 182 ? 23.960 -7.635 -72.260 1.00 49.22 182 VAL A N 1
ATOM 1524 C CA . VAL A 1 182 ? 24.141 -8.893 -71.492 1.00 49.22 182 VAL A CA 1
ATOM 1525 C C . VAL A 1 182 ? 23.055 -9.123 -70.430 1.00 49.22 182 VAL A C 1
ATOM 1527 O O . VAL A 1 182 ? 22.737 -10.269 -70.110 1.00 49.22 182 VAL A O 1
ATOM 1530 N N . TYR A 1 183 ? 22.385 -8.077 -69.941 1.00 42.38 183 TYR A N 1
ATOM 1531 C CA . TYR A 1 183 ? 21.396 -8.214 -68.858 1.00 42.38 183 TYR A CA 1
ATOM 1532 C C . TYR A 1 183 ? 19.963 -8.546 -69.309 1.00 42.38 183 TYR A C 1
ATOM 1534 O O . TYR A 1 183 ? 19.114 -8.842 -68.471 1.00 42.38 183 TYR A O 1
ATOM 1542 N N . ALA A 1 184 ? 19.692 -8.616 -70.616 1.00 45.12 184 ALA A N 1
ATOM 1543 C CA . ALA A 1 184 ? 18.375 -9.001 -71.137 1.00 45.12 184 ALA A CA 1
ATOM 1544 C C . ALA A 1 184 ? 18.157 -10.528 -71.261 1.00 45.12 184 ALA A C 1
ATOM 1546 O O . ALA A 1 184 ? 17.051 -10.961 -71.582 1.00 45.12 184 ALA A O 1
ATOM 1547 N N . LYS A 1 185 ? 19.178 -11.368 -71.011 1.00 43.12 185 LYS A N 1
ATOM 1548 C CA . LYS A 1 185 ? 19.103 -12.820 -71.292 1.00 43.12 185 LYS A CA 1
ATOM 1549 C C . LYS A 1 185 ? 18.969 -13.737 -70.068 1.00 43.12 185 LYS A C 1
ATOM 1551 O O . LYS A 1 185 ? 18.612 -14.897 -70.246 1.00 43.12 185 LYS A O 1
ATOM 1556 N N . ASN A 1 186 ? 19.156 -13.232 -68.844 1.00 44.28 186 AS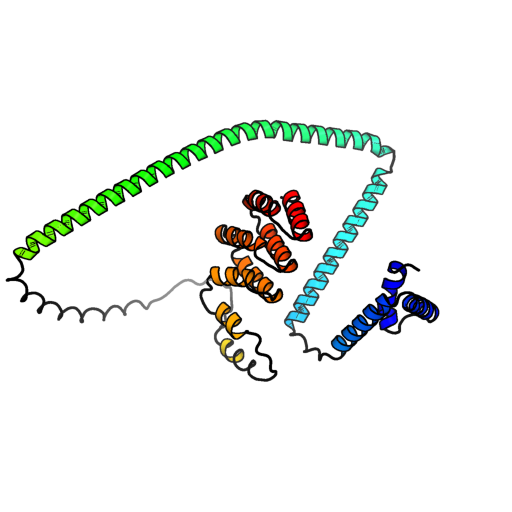N A N 1
ATOM 1557 C CA . ASN A 1 186 ? 19.219 -14.078 -67.638 1.00 44.28 186 ASN A CA 1
ATOM 1558 C C . ASN A 1 186 ? 18.007 -14.006 -66.688 1.00 44.28 186 ASN A C 1
ATOM 1560 O O . ASN A 1 186 ? 18.006 -14.701 -65.682 1.00 44.28 186 ASN A O 1
ATOM 1564 N N . GLN A 1 187 ? 16.934 -13.270 -67.005 1.00 44.78 187 GLN A N 1
ATOM 1565 C CA . GLN A 1 187 ? 15.709 -13.262 -66.176 1.00 44.78 187 GLN A CA 1
ATOM 1566 C C . GLN A 1 187 ? 14.639 -14.298 -66.579 1.00 44.78 187 GLN A C 1
ATOM 1568 O O . GLN A 1 187 ? 13.525 -14.265 -66.061 1.00 44.78 187 GLN A O 1
ATOM 1573 N N . LYS A 1 188 ? 14.937 -15.241 -67.486 1.00 42.06 188 LYS A N 1
ATOM 1574 C CA . LYS A 1 188 ? 13.928 -16.191 -68.001 1.00 42.06 188 LYS A CA 1
ATOM 1575 C C . LYS A 1 188 ? 13.989 -17.615 -67.427 1.00 42.06 188 LYS A C 1
ATOM 1577 O O . LYS A 1 188 ? 13.151 -18.423 -67.814 1.00 42.06 188 LYS A O 1
ATOM 1582 N N . ASN A 1 189 ? 14.911 -17.922 -66.508 1.00 43.53 189 ASN A N 1
ATOM 1583 C CA . ASN A 1 189 ? 15.144 -19.306 -66.060 1.00 43.53 189 ASN A CA 1
ATOM 1584 C C . ASN A 1 189 ? 14.875 -19.616 -64.573 1.00 43.53 189 ASN A C 1
ATOM 1586 O O . ASN A 1 189 ? 14.910 -20.790 -64.224 1.00 43.53 189 ASN A O 1
ATOM 1590 N N . ASP A 1 190 ? 14.499 -18.650 -63.727 1.00 41.00 190 ASP A N 1
ATOM 1591 C CA . ASP A 1 190 ? 14.343 -18.901 -62.275 1.00 41.00 190 ASP A CA 1
ATOM 1592 C C . ASP A 1 190 ? 12.896 -19.118 -61.782 1.00 41.00 190 ASP A C 1
ATOM 1594 O O . ASP A 1 190 ? 12.655 -19.227 -60.585 1.00 41.00 190 ASP A O 1
ATOM 1598 N N . TYR A 1 191 ? 11.917 -19.280 -62.681 1.00 40.03 191 TYR A N 1
ATOM 1599 C CA . TYR A 1 191 ? 10.526 -19.624 -62.316 1.00 40.03 191 TYR A CA 1
ATOM 1600 C C . TYR A 1 191 ? 10.149 -21.076 -62.646 1.00 40.03 191 TYR A C 1
ATOM 1602 O O . TYR A 1 191 ? 9.065 -21.352 -63.159 1.00 40.03 191 TYR A O 1
ATOM 1610 N N . LYS A 1 192 ? 11.052 -22.027 -62.375 1.00 39.72 192 LYS A N 1
ATOM 1611 C CA . LYS A 1 192 ? 10.779 -23.468 -62.524 1.00 39.72 192 LYS A CA 1
ATOM 1612 C C . LYS A 1 192 ? 11.593 -24.333 -61.550 1.00 39.72 192 LYS A C 1
ATOM 1614 O O . LYS A 1 192 ? 12.249 -25.279 -61.967 1.00 39.72 192 LYS A O 1
ATOM 1619 N N . ALA A 1 193 ? 11.580 -24.016 -60.255 1.00 41.38 193 ALA A N 1
ATOM 1620 C CA . ALA A 1 193 ? 12.218 -24.875 -59.250 1.00 41.38 193 ALA A CA 1
ATOM 1621 C C . ALA A 1 193 ? 11.682 -24.667 -57.820 1.00 41.38 193 ALA A C 1
ATOM 1623 O O . ALA A 1 193 ? 12.460 -24.420 -56.911 1.00 41.38 193 ALA A O 1
ATOM 1624 N N . THR A 1 194 ? 10.370 -24.783 -57.601 1.00 40.41 194 THR A N 1
ATOM 1625 C CA . THR A 1 194 ? 9.789 -25.014 -56.258 1.00 40.41 194 THR A CA 1
ATOM 1626 C C . THR A 1 194 ? 8.427 -25.698 -56.380 1.00 40.41 194 THR A C 1
ATOM 1628 O O . THR A 1 194 ? 7.391 -25.202 -55.960 1.00 40.41 194 THR A O 1
ATOM 1631 N N . GLU A 1 195 ? 8.435 -26.878 -56.980 1.00 40.88 195 GLU A N 1
ATOM 1632 C CA . GLU A 1 195 ? 7.391 -27.884 -56.816 1.00 40.88 195 GLU A CA 1
ATOM 1633 C C . GLU A 1 195 ? 8.144 -29.221 -56.812 1.00 40.88 195 GLU A C 1
ATOM 1635 O O . GLU A 1 195 ? 9.088 -29.370 -57.585 1.00 40.88 195 GLU A O 1
ATOM 1640 N N . ILE A 1 196 ? 7.773 -30.161 -55.935 1.00 43.94 196 ILE A N 1
ATOM 1641 C CA . ILE A 1 196 ? 8.485 -31.415 -55.586 1.00 43.94 196 ILE A CA 1
ATOM 1642 C C . ILE A 1 196 ? 9.441 -31.284 -54.381 1.00 43.94 196 ILE A C 1
ATOM 1644 O O . ILE A 1 196 ? 10.650 -31.365 -54.542 1.00 43.94 196 ILE A O 1
ATOM 1648 N N . VAL A 1 197 ? 8.893 -31.186 -53.161 1.00 37.03 197 VAL A N 1
ATOM 1649 C CA . VAL A 1 197 ? 9.307 -32.019 -52.004 1.00 37.03 197 VAL A CA 1
ATOM 1650 C C . VAL A 1 197 ? 8.103 -32.153 -51.060 1.00 37.03 197 VAL A C 1
ATOM 1652 O O . VAL A 1 197 ? 8.041 -31.516 -50.021 1.00 37.03 197 VAL A O 1
ATOM 1655 N N . GLU A 1 198 ? 7.126 -32.980 -51.421 1.00 39.56 198 GLU A N 1
ATOM 1656 C CA . GLU A 1 198 ? 6.153 -33.526 -50.464 1.00 39.56 198 GLU A CA 1
ATOM 1657 C C . GLU A 1 198 ? 5.700 -34.897 -50.975 1.00 39.56 198 GLU A C 1
ATOM 1659 O O . GLU A 1 198 ? 4.778 -35.037 -51.770 1.00 39.56 198 GLU A O 1
ATOM 1664 N N . SER A 1 199 ? 6.447 -35.935 -50.610 1.00 40.16 199 SER A N 1
ATOM 1665 C CA . SER A 1 199 ? 5.935 -37.298 -50.435 1.00 40.16 199 SER A CA 1
ATOM 1666 C C . SER A 1 199 ? 7.093 -38.214 -50.068 1.00 40.16 199 SER A C 1
ATOM 1668 O O . SER A 1 199 ? 8.010 -38.420 -50.859 1.00 40.16 199 SER A O 1
ATOM 1670 N N . LYS A 1 200 ? 7.026 -38.742 -48.845 1.00 35.94 200 LYS A N 1
ATOM 1671 C CA . LYS A 1 200 ? 7.540 -40.037 -48.369 1.00 35.94 200 LYS A CA 1
ATOM 1672 C C . LYS A 1 200 ? 7.853 -39.884 -46.890 1.00 35.94 200 LYS A C 1
ATOM 1674 O O . LYS A 1 200 ? 8.875 -39.323 -46.537 1.00 35.94 200 LYS A O 1
ATOM 1679 N N . TYR A 1 201 ? 6.941 -40.348 -46.049 1.00 31.08 201 TYR A N 1
ATOM 1680 C CA . TYR A 1 201 ? 7.202 -41.436 -45.110 1.00 31.08 201 TYR A CA 1
ATOM 1681 C C . TYR A 1 201 ? 5.892 -41.723 -44.378 1.00 31.08 201 TYR A C 1
ATOM 1683 O O . TYR A 1 201 ? 5.459 -40.958 -43.524 1.00 31.08 201 TYR A O 1
ATOM 1691 N N . ASN A 1 202 ? 5.243 -42.815 -44.767 1.00 30.75 202 ASN A N 1
ATOM 1692 C CA . ASN A 1 202 ? 4.245 -43.470 -43.941 1.00 30.75 202 ASN A CA 1
ATOM 1693 C C . ASN A 1 202 ? 4.372 -44.984 -44.143 1.00 30.75 202 ASN A C 1
ATOM 1695 O O . ASN A 1 202 ? 4.660 -45.412 -45.264 1.00 30.75 202 ASN A O 1
ATOM 1699 N N . ASN A 1 203 ? 4.090 -45.722 -43.063 1.00 31.44 203 ASN A N 1
ATOM 1700 C CA . ASN A 1 203 ? 3.905 -47.179 -42.950 1.00 31.44 203 ASN A CA 1
ATOM 1701 C C . ASN A 1 203 ? 5.218 -48.009 -42.931 1.00 31.44 203 ASN A C 1
ATOM 1703 O O . ASN A 1 203 ? 6.024 -47.911 -43.847 1.00 31.44 203 ASN A O 1
ATOM 1707 N N . ASN A 1 204 ? 5.543 -48.828 -41.915 1.00 31.58 204 ASN A N 1
ATOM 1708 C CA . ASN A 1 204 ? 4.687 -49.751 -41.155 1.00 31.58 204 ASN A CA 1
ATOM 1709 C C . ASN A 1 204 ? 5.290 -50.215 -39.798 1.00 31.58 204 ASN A C 1
ATOM 1711 O O . ASN A 1 204 ? 6.486 -50.476 -39.708 1.00 31.58 204 ASN A O 1
ATOM 1715 N N . ASP A 1 205 ? 4.391 -50.392 -38.821 1.00 33.16 205 ASP A N 1
ATOM 1716 C CA . ASP A 1 205 ? 4.173 -51.545 -37.920 1.00 33.16 205 ASP A CA 1
ATOM 1717 C C . ASP A 1 205 ? 5.194 -52.070 -36.879 1.00 33.16 205 ASP A C 1
ATOM 1719 O O . ASP A 1 205 ? 6.221 -52.663 -37.187 1.00 33.16 205 ASP A O 1
ATOM 1723 N N . SER A 1 206 ? 4.674 -52.074 -35.634 1.00 31.67 206 SER A N 1
ATOM 1724 C CA . SER A 1 206 ? 4.551 -53.230 -34.717 1.00 31.67 206 SER A CA 1
ATOM 1725 C C . SER A 1 206 ? 5.689 -53.558 -33.736 1.00 31.67 206 SER A C 1
ATOM 1727 O O . SER A 1 206 ? 6.657 -54.225 -34.081 1.00 31.67 206 SER A O 1
ATOM 1729 N N . PHE A 1 207 ? 5.505 -53.168 -32.465 1.00 32.28 207 PHE A N 1
ATOM 1730 C CA . PHE A 1 207 ? 5.296 -54.044 -31.285 1.00 32.28 207 PHE A CA 1
ATOM 1731 C C . PHE A 1 207 ? 5.553 -53.243 -29.994 1.00 32.28 207 PHE A C 1
ATOM 1733 O O . PHE A 1 207 ? 6.590 -52.602 -29.864 1.00 32.28 207 PHE A O 1
ATOM 1740 N N . GLY A 1 208 ? 4.666 -53.344 -28.996 1.00 30.14 208 GLY A N 1
ATOM 1741 C CA . GLY A 1 208 ? 5.001 -52.957 -27.616 1.00 30.14 208 GLY A CA 1
ATOM 1742 C C . GLY A 1 208 ? 3.874 -52.289 -26.836 1.00 30.14 208 GLY A C 1
ATOM 1743 O O . GLY A 1 208 ? 3.615 -51.104 -26.973 1.00 30.14 208 GLY A O 1
ATOM 1744 N N . LYS A 1 209 ? 3.214 -53.083 -26.000 1.00 37.47 209 LYS A N 1
ATOM 1745 C CA . LYS A 1 209 ? 2.057 -52.772 -25.157 1.00 37.47 209 LYS A CA 1
ATOM 1746 C C . LYS A 1 209 ? 2.533 -52.215 -23.802 1.00 37.47 209 LYS A C 1
ATOM 1748 O O . LYS A 1 209 ? 3.258 -52.936 -23.126 1.00 37.47 209 LYS A O 1
ATOM 1753 N N . SER A 1 210 ? 2.065 -51.042 -23.357 1.00 31.05 210 SER A N 1
ATOM 1754 C CA . SER A 1 210 ? 1.981 -50.699 -21.918 1.00 31.05 210 SER A CA 1
ATOM 1755 C C . SER A 1 210 ? 1.194 -49.406 -21.635 1.00 31.05 210 SER A C 1
ATOM 1757 O O . SER A 1 210 ? 1.608 -48.328 -22.040 1.00 31.05 210 SER A O 1
ATOM 1759 N N . MET A 1 211 ? 0.069 -49.599 -20.935 1.00 30.70 211 MET A N 1
ATOM 1760 C CA . MET A 1 211 ? -0.573 -48.809 -19.864 1.00 30.70 211 MET A CA 1
ATOM 1761 C C . MET A 1 211 ? -0.592 -47.264 -19.860 1.00 30.70 211 MET A C 1
ATOM 1763 O O . MET A 1 211 ? 0.436 -46.614 -19.742 1.00 30.70 211 MET A O 1
ATOM 1767 N N . GLU A 1 212 ? -1.839 -46.762 -19.849 1.00 30.64 212 GLU A N 1
ATOM 1768 C CA . GLU A 1 212 ? -2.436 -45.675 -19.038 1.00 30.64 212 GLU A CA 1
ATOM 1769 C C . GLU A 1 212 ? -1.678 -44.351 -18.829 1.00 30.64 212 GLU A C 1
ATOM 1771 O O . GLU A 1 212 ? -0.646 -44.295 -18.171 1.00 30.64 212 GLU A O 1
ATOM 1776 N N . ILE A 1 213 ? -2.300 -43.247 -19.271 1.00 29.59 213 ILE A N 1
ATOM 1777 C CA . ILE A 1 213 ? -3.025 -42.266 -18.428 1.00 29.59 213 ILE A CA 1
ATOM 1778 C C . ILE A 1 213 ? -3.804 -41.334 -19.380 1.00 29.59 213 ILE A C 1
ATOM 1780 O O . ILE A 1 213 ? -3.224 -40.665 -20.237 1.00 29.59 213 ILE A O 1
ATOM 1784 N N . GLU A 1 214 ? -5.133 -41.304 -19.253 1.00 28.42 214 GLU A N 1
ATOM 1785 C CA . GLU A 1 214 ? -6.010 -40.406 -20.011 1.00 28.42 214 GLU A CA 1
ATOM 1786 C C . GLU A 1 214 ? -5.858 -38.957 -19.524 1.00 28.42 214 GLU A C 1
ATOM 1788 O O . GLU A 1 214 ? -6.174 -38.627 -18.383 1.00 28.42 214 GLU A O 1
ATOM 1793 N N . SER A 1 215 ? -5.416 -38.068 -20.416 1.00 30.20 215 SER A N 1
ATOM 1794 C CA . SER A 1 215 ? -5.604 -36.621 -20.287 1.00 30.20 215 SER A CA 1
ATOM 1795 C C . SER A 1 215 ? -6.458 -36.145 -21.461 1.00 30.20 215 SER A C 1
ATOM 1797 O O . SER A 1 215 ? -5.998 -35.954 -22.586 1.00 30.20 215 SER A O 1
ATOM 1799 N N . SER A 1 216 ? -7.760 -36.023 -21.207 1.00 29.61 216 SER A N 1
ATOM 1800 C CA . SER A 1 216 ? -8.741 -35.551 -22.178 1.00 29.61 216 SER A CA 1
ATOM 1801 C C . SER A 1 216 ? -8.545 -34.058 -22.445 1.00 29.61 216 SER A C 1
ATOM 1803 O O . SER A 1 216 ? -8.880 -33.216 -21.611 1.00 29.61 216 SER A O 1
ATOM 1805 N N . SER A 1 217 ? -8.033 -33.732 -23.628 1.00 33.66 217 SER A N 1
ATOM 1806 C CA . SER A 1 217 ? -8.103 -32.397 -24.216 1.00 33.66 217 SER A CA 1
ATOM 1807 C C . SER A 1 217 ? -9.241 -32.356 -25.244 1.00 33.66 217 SER A C 1
ATOM 1809 O O . SER A 1 217 ? -9.329 -33.204 -26.129 1.00 33.66 217 SER A O 1
ATOM 1811 N N . LEU A 1 218 ? -10.135 -31.373 -25.110 1.00 31.56 218 LEU A N 1
ATOM 1812 C CA . LEU A 1 218 ? -11.197 -31.024 -26.065 1.00 31.56 218 LEU A CA 1
ATOM 1813 C C . LEU A 1 218 ? -11.275 -29.478 -26.205 1.00 31.56 218 LEU A C 1
ATOM 1815 O O . LEU A 1 218 ? -10.703 -28.766 -25.381 1.00 31.56 218 LEU A O 1
ATOM 1819 N N . PRO A 1 219 ? -11.869 -28.935 -27.291 1.00 37.69 219 PRO A N 1
ATOM 1820 C CA . PRO A 1 219 ? -11.181 -27.956 -28.138 1.00 37.69 219 PRO A CA 1
ATOM 1821 C C . PRO A 1 219 ? -11.652 -26.492 -28.001 1.00 37.69 219 PRO A C 1
ATOM 1823 O O . PRO A 1 219 ? -12.839 -26.179 -28.053 1.00 37.69 219 PRO A O 1
ATOM 1826 N N . ILE A 1 220 ? -10.683 -25.568 -27.999 1.00 33.28 220 ILE A N 1
ATOM 1827 C CA . ILE A 1 220 ? -10.804 -24.097 -27.847 1.00 33.28 220 ILE A CA 1
ATOM 1828 C C . ILE A 1 220 ? -11.313 -23.383 -29.131 1.00 33.28 220 ILE A C 1
ATOM 1830 O O . ILE A 1 220 ? -10.915 -22.270 -29.452 1.00 33.28 220 ILE A O 1
ATOM 1834 N N . LYS A 1 221 ? -12.193 -23.986 -29.943 1.00 36.56 221 LYS A N 1
ATOM 1835 C CA . LYS A 1 221 ? -12.626 -23.359 -31.222 1.00 36.56 221 LYS A CA 1
ATOM 1836 C C . LYS A 1 221 ? -14.096 -22.942 -31.327 1.00 36.56 221 LYS A C 1
ATOM 1838 O O . LYS A 1 221 ? -14.490 -22.447 -32.380 1.00 36.56 221 LYS A O 1
ATOM 1843 N N . ALA A 1 222 ? -14.885 -23.030 -30.255 1.00 35.88 222 ALA A N 1
ATOM 1844 C CA . ALA A 1 222 ? -16.297 -22.616 -30.276 1.00 35.88 222 ALA A CA 1
ATOM 1845 C C . ALA A 1 222 ? -16.614 -21.293 -29.538 1.00 35.88 222 ALA A C 1
ATOM 1847 O O . ALA A 1 222 ? -17.660 -20.696 -29.791 1.00 35.88 222 ALA A O 1
ATOM 1848 N N . GLU A 1 223 ? -15.727 -20.779 -28.681 1.00 39.00 223 GLU A N 1
ATOM 1849 C CA . GLU A 1 223 ? -16.083 -19.694 -27.744 1.00 39.00 223 GLU A CA 1
ATOM 1850 C C . GLU A 1 223 ? -15.892 -18.265 -28.282 1.00 39.00 223 GLU A C 1
ATOM 1852 O O . GLU A 1 223 ? -16.513 -17.322 -27.792 1.00 39.00 223 GLU A O 1
ATOM 1857 N N . THR A 1 224 ? -15.145 -18.071 -29.370 1.00 36.91 224 THR A N 1
ATOM 1858 C CA . THR A 1 224 ? -14.928 -16.730 -29.948 1.00 36.91 224 THR A CA 1
ATOM 1859 C C . THR A 1 224 ? -16.121 -16.192 -30.749 1.00 36.91 224 THR A C 1
ATOM 1861 O O . THR A 1 224 ? -16.172 -15.002 -31.057 1.00 36.91 224 THR A O 1
ATOM 1864 N N . LYS A 1 225 ? -17.129 -17.025 -31.051 1.00 36.16 225 LYS A N 1
ATOM 1865 C CA . LYS A 1 225 ? -18.338 -16.614 -31.797 1.00 36.16 225 LYS A CA 1
ATOM 1866 C C . LYS A 1 225 ? -19.531 -16.233 -30.912 1.00 36.16 225 LYS A C 1
ATOM 1868 O O . LYS A 1 225 ? -20.448 -15.575 -31.400 1.00 36.16 225 LYS A O 1
ATOM 1873 N N . ALA A 1 226 ? -19.522 -16.611 -29.632 1.00 35.16 226 ALA A N 1
ATOM 1874 C CA . ALA A 1 226 ? -20.572 -16.244 -28.676 1.00 35.16 226 ALA A CA 1
ATOM 1875 C C . ALA A 1 226 ? -20.323 -14.861 -28.042 1.00 35.16 226 ALA A C 1
ATOM 1877 O O . ALA A 1 226 ? -21.269 -14.131 -27.754 1.00 35.16 226 ALA A O 1
ATOM 1878 N N . TYR A 1 227 ? -19.053 -14.460 -27.916 1.00 34.34 227 TYR A N 1
ATOM 1879 C CA . TYR A 1 227 ? -18.652 -13.212 -27.258 1.00 34.34 227 TYR A CA 1
ATOM 1880 C C . TYR A 1 227 ? -18.991 -11.941 -28.064 1.00 34.34 227 TYR A C 1
ATOM 1882 O O . TYR A 1 227 ? -19.257 -10.891 -27.491 1.00 34.34 227 TYR A O 1
ATOM 1890 N N . SER A 1 228 ? -19.061 -12.028 -29.397 1.00 36.12 228 SER A N 1
ATOM 1891 C CA . SER A 1 228 ? -19.354 -10.883 -30.278 1.00 36.12 228 SER A CA 1
ATOM 1892 C C . SER A 1 228 ? -20.848 -10.594 -30.474 1.00 36.12 228 SER A C 1
ATOM 1894 O O . SER A 1 228 ? -21.198 -9.537 -30.991 1.00 36.12 228 SER A O 1
ATOM 1896 N N . ARG A 1 229 ? -21.749 -11.493 -30.051 1.00 35.88 229 ARG A N 1
ATOM 1897 C CA . ARG A 1 229 ? -23.207 -11.300 -30.201 1.00 35.88 229 ARG A CA 1
ATOM 1898 C C . ARG A 1 229 ? -23.889 -10.698 -28.972 1.00 35.88 229 ARG A C 1
ATOM 1900 O O . ARG A 1 229 ? -24.967 -10.135 -29.120 1.00 35.88 229 ARG A O 1
ATOM 1907 N N . ALA A 1 230 ? -23.274 -10.775 -27.791 1.00 36.69 230 ALA A N 1
ATOM 1908 C CA . ALA A 1 230 ? -23.888 -10.322 -26.539 1.00 36.69 230 ALA A CA 1
ATOM 1909 C C . ALA A 1 230 ? -23.683 -8.825 -26.224 1.00 36.69 230 ALA A C 1
ATOM 1911 O O . ALA A 1 230 ? -24.332 -8.312 -25.323 1.00 36.69 230 ALA A O 1
ATOM 1912 N N . ILE A 1 231 ? -22.816 -8.116 -26.960 1.00 38.19 231 ILE A N 1
ATOM 1913 C CA . ILE A 1 231 ? -22.462 -6.705 -26.687 1.00 38.19 231 ILE A CA 1
ATOM 1914 C 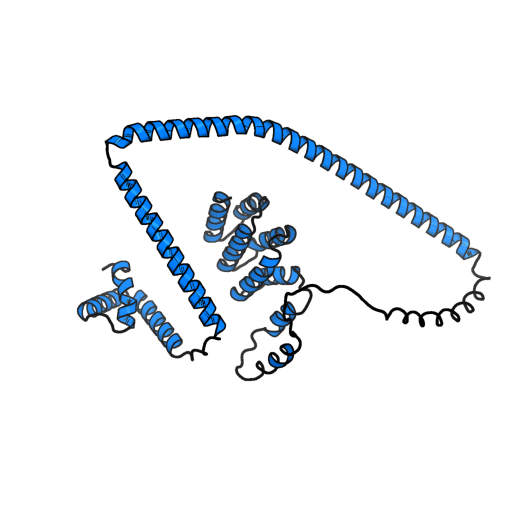C . ILE A 1 231 ? -23.358 -5.705 -27.454 1.00 38.19 231 ILE A C 1
ATOM 1916 O O . ILE A 1 231 ? -23.369 -4.521 -27.151 1.00 38.19 231 ILE A O 1
ATOM 1920 N N . ASN A 1 232 ? -24.181 -6.165 -28.403 1.00 35.50 232 ASN A N 1
ATOM 1921 C CA . ASN A 1 232 ? -24.975 -5.280 -29.271 1.00 35.50 232 ASN A CA 1
ATOM 1922 C C . ASN A 1 232 ? -26.409 -4.987 -28.795 1.00 35.50 232 ASN A C 1
ATOM 1924 O O . ASN A 1 232 ? -27.225 -4.531 -29.597 1.00 35.50 232 ASN A O 1
ATOM 1928 N N . LYS A 1 233 ? -26.756 -5.217 -27.524 1.00 41.75 233 LYS A N 1
ATOM 1929 C CA . LYS A 1 233 ? -28.050 -4.763 -26.996 1.00 41.75 233 LYS A CA 1
ATOM 1930 C C . LYS A 1 233 ? -27.917 -4.126 -25.614 1.00 41.75 233 LYS A C 1
ATOM 1932 O O . LYS A 1 233 ? -27.563 -4.800 -24.658 1.00 41.75 233 LYS A O 1
ATOM 1937 N N . GLU A 1 234 ? -28.303 -2.852 -25.598 1.00 36.25 234 GLU A N 1
ATOM 1938 C CA . GLU A 1 234 ? -28.680 -1.985 -24.476 1.00 36.25 234 GLU A CA 1
ATOM 1939 C C . GLU A 1 234 ? -27.592 -1.187 -23.728 1.00 36.25 234 GLU A C 1
ATOM 1941 O O . GLU A 1 234 ? -26.820 -1.709 -22.930 1.00 36.25 234 GLU A O 1
ATOM 1946 N N . ASN A 1 235 ? -27.714 0.137 -23.936 1.00 37.91 235 ASN A N 1
ATOM 1947 C CA . ASN A 1 235 ? -27.367 1.289 -23.090 1.00 37.91 235 ASN A CA 1
ATOM 1948 C C . ASN A 1 235 ? -26.087 2.089 -23.401 1.00 37.91 235 ASN A C 1
ATOM 1950 O O . ASN A 1 235 ? -25.030 1.927 -22.799 1.00 37.91 235 ASN A O 1
ATOM 1954 N N . ASP A 1 236 ? -26.274 3.021 -24.342 1.00 42.62 236 ASP A N 1
ATOM 1955 C CA . ASP A 1 236 ? -25.854 4.432 -24.401 1.00 42.62 236 ASP A CA 1
ATOM 1956 C C . ASP A 1 236 ? -24.984 4.993 -23.257 1.00 42.62 236 ASP A C 1
ATOM 1958 O O . ASP A 1 236 ? -25.425 5.778 -22.420 1.00 42.62 236 ASP A O 1
ATOM 1962 N N . SER A 1 237 ? -23.692 4.684 -23.299 1.00 40.81 237 SER A N 1
ATOM 1963 C CA . SER A 1 237 ? -22.637 5.701 -23.201 1.00 40.81 237 SER A CA 1
ATOM 1964 C C . SER A 1 237 ? -21.344 5.073 -23.725 1.00 40.81 237 SER A C 1
ATOM 1966 O O . SER A 1 237 ? -20.899 4.074 -23.154 1.00 40.81 237 SER A O 1
ATOM 1968 N N . PRO A 1 238 ? -20.737 5.565 -24.822 1.00 40.47 238 PRO A N 1
ATOM 1969 C CA . PRO A 1 238 ? -19.553 4.946 -25.398 1.00 40.47 238 PRO A CA 1
ATOM 1970 C C . PRO A 1 238 ? -18.339 5.289 -24.530 1.00 40.47 238 PRO A C 1
ATOM 1972 O O . PRO A 1 238 ? -17.508 6.128 -24.875 1.00 40.47 238 PRO A O 1
ATOM 1975 N N . LEU A 1 239 ? -18.214 4.611 -23.386 1.00 44.47 239 LEU A N 1
ATOM 1976 C CA . LEU A 1 239 ? -16.918 4.400 -22.764 1.00 44.47 239 LEU A CA 1
ATOM 1977 C C . LEU A 1 239 ? -16.027 3.800 -23.855 1.00 44.47 239 LEU A C 1
ATOM 1979 O O . LEU A 1 239 ? -16.468 2.900 -24.575 1.00 44.47 239 LEU A O 1
ATOM 1983 N N . ASN A 1 240 ? -14.807 4.318 -23.994 1.00 52.72 240 ASN A N 1
ATOM 1984 C CA . ASN A 1 240 ? -13.855 4.054 -25.080 1.00 52.72 240 ASN A CA 1
ATOM 1985 C C . ASN A 1 240 ? -13.262 2.628 -25.037 1.00 52.72 240 ASN A C 1
ATOM 1987 O O . ASN A 1 240 ? -12.059 2.399 -25.156 1.00 52.72 240 ASN A O 1
ATOM 1991 N N . THR A 1 241 ? -14.137 1.650 -24.844 1.00 46.97 241 THR A N 1
ATOM 1992 C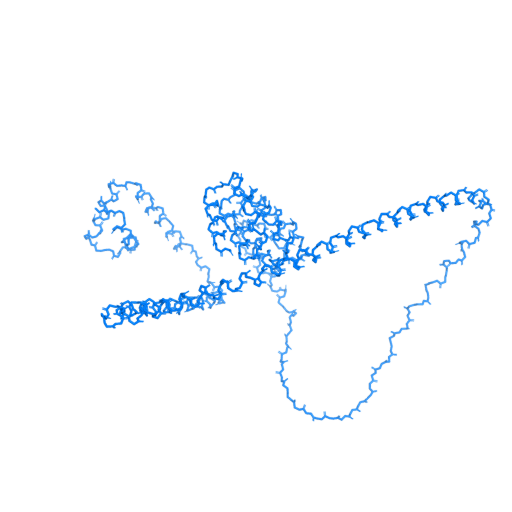 CA . THR A 1 241 ? -13.918 0.214 -24.876 1.00 46.97 241 THR A CA 1
ATOM 1993 C C . THR A 1 241 ? -13.302 -0.206 -26.199 1.00 46.97 241 THR A C 1
ATOM 1995 O O . THR A 1 241 ? -12.493 -1.116 -26.201 1.00 46.97 241 THR A O 1
ATOM 1998 N N . GLU A 1 242 ? -13.552 0.498 -27.307 1.00 46.81 242 GLU A N 1
ATOM 1999 C CA . GLU A 1 242 ? -12.900 0.210 -28.588 1.00 46.81 242 GLU A CA 1
ATOM 2000 C C . GLU A 1 242 ? -11.384 0.498 -28.574 1.00 46.81 242 GLU A C 1
ATOM 2002 O O . GLU A 1 242 ? -10.619 -0.249 -29.186 1.00 46.81 242 GLU A O 1
ATOM 2007 N N . LYS A 1 243 ? -10.908 1.525 -27.845 1.00 54.81 243 LYS A N 1
ATOM 2008 C CA . LYS A 1 243 ? -9.462 1.752 -27.641 1.00 54.81 243 LYS A CA 1
ATOM 2009 C C . LYS A 1 243 ? -8.856 0.727 -26.692 1.00 54.81 243 LYS A C 1
ATOM 2011 O O . LYS A 1 243 ? -7.794 0.196 -26.996 1.00 54.81 243 LYS A O 1
ATOM 2016 N N . ILE A 1 244 ? -9.541 0.402 -25.597 1.00 51.34 244 ILE A N 1
ATOM 2017 C CA . ILE A 1 244 ? -9.075 -0.606 -24.633 1.00 51.34 244 ILE A CA 1
ATOM 2018 C C . ILE A 1 244 ? -9.047 -2.002 -25.285 1.00 51.34 244 ILE A C 1
ATOM 2020 O O . ILE A 1 244 ? -8.074 -2.732 -25.159 1.00 51.34 244 ILE A O 1
ATOM 2024 N N . VAL A 1 245 ? -10.046 -2.362 -26.091 1.00 51.56 245 VAL A N 1
ATOM 2025 C CA . VAL A 1 245 ? -10.088 -3.628 -26.844 1.00 51.56 245 VAL A CA 1
ATOM 2026 C C . VAL A 1 245 ? -9.029 -3.666 -27.956 1.00 51.56 245 VAL A C 1
ATOM 2028 O O . VAL A 1 245 ? -8.438 -4.721 -28.189 1.00 51.56 245 VAL A O 1
ATOM 2031 N N . LYS A 1 246 ? -8.711 -2.529 -28.597 1.00 52.78 246 LYS A N 1
ATOM 2032 C CA . LYS A 1 246 ? -7.563 -2.423 -29.523 1.00 52.78 246 LYS A CA 1
ATOM 2033 C C . LYS A 1 246 ? -6.216 -2.596 -28.815 1.00 52.78 246 LYS A C 1
ATOM 2035 O O . LYS A 1 246 ? -5.302 -3.143 -29.429 1.00 52.78 246 LYS A O 1
ATOM 2040 N N . ILE A 1 247 ? -6.111 -2.191 -27.547 1.00 51.75 247 ILE A N 1
ATOM 2041 C CA . ILE A 1 247 ? -4.966 -2.502 -26.684 1.00 51.75 247 ILE A CA 1
ATOM 2042 C C . ILE A 1 247 ? -4.901 -4.025 -26.445 1.00 51.75 247 ILE A C 1
ATOM 2044 O O . ILE A 1 247 ? -3.865 -4.626 -26.676 1.00 51.75 247 ILE A O 1
ATOM 2048 N N . TYR A 1 248 ? -6.001 -4.716 -26.146 1.00 46.53 248 TYR A N 1
ATOM 2049 C CA . TYR A 1 248 ? -5.958 -6.164 -25.865 1.00 46.53 248 TYR A CA 1
ATOM 2050 C C . TYR A 1 248 ? -5.604 -7.096 -27.050 1.00 46.53 248 TYR A C 1
ATOM 2052 O O . TYR A 1 248 ? -5.273 -8.257 -26.815 1.00 46.53 248 TYR A O 1
ATOM 2060 N N . GLN A 1 249 ? -5.673 -6.650 -28.313 1.00 45.69 249 GLN A N 1
ATOM 2061 C CA . GLN A 1 249 ? -5.551 -7.540 -29.491 1.00 45.69 249 GLN A CA 1
ATOM 2062 C C . GLN A 1 249 ? -4.301 -7.337 -30.367 1.00 45.69 249 GLN A C 1
ATOM 2064 O O . GLN A 1 249 ? -4.109 -8.068 -31.340 1.00 45.69 249 GLN A O 1
ATOM 2069 N N . LYS A 1 250 ? -3.421 -6.385 -30.049 1.00 45.41 250 LYS A N 1
ATOM 2070 C CA . LYS A 1 250 ? -2.199 -6.099 -30.825 1.00 45.41 250 LYS A CA 1
ATOM 2071 C C . LYS A 1 250 ? -0.981 -6.271 -29.916 1.00 45.41 250 LYS A C 1
ATOM 2073 O O . LYS A 1 250 ? -1.124 -6.134 -28.712 1.00 45.41 250 LYS A O 1
ATOM 2078 N N . LYS A 1 251 ? 0.215 -6.565 -30.456 1.00 52.16 251 LYS A N 1
ATOM 2079 C CA . LYS A 1 251 ? 1.486 -6.432 -29.706 1.00 52.16 251 LYS A CA 1
ATOM 2080 C C . LYS A 1 251 ? 1.507 -5.029 -29.092 1.00 52.16 251 LYS A C 1
ATOM 2082 O O . LYS A 1 251 ? 1.748 -4.068 -29.821 1.00 52.16 251 LYS A O 1
ATOM 2087 N N . VAL A 1 252 ? 1.151 -4.911 -27.817 1.00 58.75 252 VAL A N 1
ATOM 2088 C CA . VAL A 1 252 ? 0.980 -3.603 -27.194 1.00 58.75 252 VAL A CA 1
ATOM 2089 C C . VAL A 1 252 ? 2.351 -3.012 -26.993 1.00 58.75 252 VAL A C 1
ATOM 2091 O O . VAL A 1 252 ? 3.254 -3.666 -26.472 1.00 58.75 252 VAL A O 1
ATOM 2094 N N . ASN A 1 253 ? 2.512 -1.784 -27.461 1.00 83.25 253 ASN A N 1
ATOM 2095 C CA . ASN A 1 253 ? 3.725 -1.043 -27.229 1.00 83.25 253 ASN A CA 1
ATOM 2096 C C . ASN A 1 253 ? 3.709 -0.590 -25.767 1.00 83.25 253 ASN A C 1
ATOM 2098 O O . ASN A 1 253 ? 2.798 0.121 -25.354 1.00 83.25 253 ASN A O 1
ATOM 2102 N N . LEU A 1 254 ? 4.709 -0.992 -24.985 1.00 84.62 254 LEU A N 1
ATOM 2103 C CA . LEU A 1 254 ? 4.907 -0.543 -23.603 1.00 84.62 254 LEU A CA 1
ATOM 2104 C C . LEU A 1 254 ? 4.791 0.990 -23.475 1.00 84.62 254 LEU A C 1
ATOM 2106 O O . LEU A 1 254 ? 4.240 1.505 -22.504 1.00 84.62 254 LEU A O 1
ATOM 2110 N N . GLN A 1 255 ? 5.256 1.712 -24.500 1.00 88.12 255 GLN A N 1
ATOM 2111 C CA . GLN A 1 255 ? 5.175 3.170 -24.570 1.00 88.12 255 GLN A CA 1
ATOM 2112 C C . GLN A 1 255 ? 3.737 3.693 -24.541 1.00 88.12 255 GLN A C 1
ATOM 2114 O O . GLN A 1 255 ? 3.496 4.762 -23.987 1.00 88.12 255 GLN A O 1
ATOM 2119 N N . ASP A 1 256 ? 2.775 2.938 -25.076 1.00 88.44 256 ASP A N 1
ATOM 2120 C CA . ASP A 1 256 ? 1.371 3.342 -25.077 1.00 88.44 256 ASP A CA 1
ATOM 2121 C C . ASP A 1 256 ? 0.811 3.325 -23.651 1.00 88.44 256 ASP A C 1
ATOM 2123 O O . ASP A 1 256 ? 0.150 4.281 -23.258 1.00 88.44 256 ASP A O 1
ATOM 2127 N N . TYR A 1 257 ? 1.134 2.306 -22.844 1.00 89.06 257 TYR A N 1
ATOM 2128 C CA . TYR A 1 257 ? 0.718 2.243 -21.437 1.00 89.06 257 TYR A CA 1
ATOM 2129 C C . TYR A 1 257 ? 1.364 3.338 -20.591 1.00 89.06 257 TYR A C 1
ATOM 2131 O O . TYR A 1 257 ? 0.681 3.988 -19.801 1.00 89.06 257 TYR A O 1
ATOM 2139 N N . LEU A 1 258 ? 2.660 3.591 -20.784 1.00 88.00 258 LEU A N 1
ATOM 2140 C CA . LEU A 1 258 ? 3.373 4.651 -20.068 1.00 88.00 258 LEU A CA 1
ATOM 2141 C C . LEU A 1 258 ? 2.825 6.040 -20.423 1.00 88.00 258 LEU A C 1
ATOM 2143 O O . LEU A 1 258 ? 2.573 6.861 -19.539 1.00 88.00 258 LEU A O 1
ATOM 2147 N N . ALA A 1 259 ? 2.562 6.289 -21.709 1.00 89.12 259 ALA A N 1
ATOM 2148 C CA . ALA A 1 259 ? 1.904 7.510 -22.158 1.00 89.12 259 ALA A CA 1
ATOM 2149 C C . ALA A 1 259 ? 0.474 7.625 -21.606 1.00 89.12 259 ALA A C 1
ATOM 2151 O O . ALA A 1 259 ? 0.018 8.733 -21.314 1.00 89.12 259 ALA A O 1
ATOM 2152 N N . TYR A 1 260 ? -0.224 6.498 -21.443 1.00 89.44 260 TYR A N 1
ATOM 2153 C CA . TYR A 1 260 ? -1.561 6.456 -20.864 1.00 89.44 260 TYR A CA 1
ATOM 2154 C C . TYR A 1 260 ? -1.554 6.845 -19.387 1.00 89.44 260 TYR A C 1
ATOM 2156 O O . TYR A 1 260 ? -2.316 7.721 -18.988 1.00 89.44 260 TYR A O 1
ATOM 2164 N N . ILE A 1 261 ? -0.646 6.268 -18.594 1.00 89.19 261 ILE A N 1
ATOM 2165 C CA . ILE A 1 261 ? -0.489 6.596 -17.171 1.00 89.19 261 ILE A CA 1
ATOM 2166 C C . ILE A 1 261 ? -0.185 8.086 -16.998 1.00 89.19 261 ILE A C 1
ATOM 2168 O O . ILE A 1 261 ? -0.787 8.738 -16.152 1.00 89.19 261 ILE A O 1
ATOM 2172 N N . LYS A 1 262 ? 0.678 8.655 -17.844 1.00 88.88 262 LYS A N 1
ATOM 2173 C CA . LYS A 1 262 ? 1.037 10.077 -17.780 1.00 88.88 262 LYS A CA 1
ATOM 2174 C C . LYS A 1 262 ? -0.128 11.020 -18.099 1.00 88.88 262 LYS A C 1
ATOM 2176 O O . LYS A 1 262 ? -0.315 12.028 -17.423 1.00 88.88 262 LYS A O 1
ATOM 2181 N N . ASN A 1 263 ? -0.858 10.745 -19.179 1.00 88.19 263 ASN A N 1
ATOM 2182 C CA . ASN A 1 263 ? -1.757 11.732 -19.784 1.00 88.19 263 ASN A CA 1
ATOM 2183 C C . ASN A 1 263 ? -3.225 11.573 -19.376 1.00 88.19 263 ASN A C 1
ATOM 2185 O O . ASN A 1 263 ? -4.024 12.474 -19.637 1.00 88.19 263 ASN A O 1
ATOM 2189 N N . ASN A 1 264 ? -3.603 10.442 -18.784 1.00 86.12 264 ASN A N 1
ATOM 2190 C CA . ASN A 1 264 ? -4.992 10.172 -18.449 1.00 86.12 264 ASN A CA 1
ATOM 2191 C C . ASN A 1 264 ? -5.369 10.769 -17.087 1.00 86.12 264 ASN A C 1
ATOM 2193 O O . ASN A 1 264 ? -4.643 10.619 -16.111 1.00 86.12 264 ASN A O 1
ATOM 2197 N N . SER A 1 265 ? -6.509 11.453 -17.012 1.00 84.75 265 SER A N 1
ATOM 2198 C CA . SER A 1 265 ? -7.056 11.973 -15.754 1.00 84.75 265 SER A CA 1
ATOM 2199 C C . SER A 1 265 ? -7.921 10.953 -15.010 1.00 84.75 265 SER A C 1
ATOM 2201 O O . SER A 1 265 ? -8.208 11.148 -13.829 1.00 84.75 265 SER A O 1
ATOM 2203 N N . ASN A 1 266 ? -8.354 9.882 -15.682 1.00 88.00 266 ASN A N 1
ATOM 2204 C CA . ASN A 1 266 ? -9.176 8.839 -15.091 1.00 88.00 266 ASN A CA 1
ATOM 2205 C C . ASN A 1 266 ? -8.301 7.835 -14.329 1.00 88.00 266 ASN A C 1
ATOM 2207 O O . ASN A 1 266 ? -7.581 7.028 -14.919 1.00 88.00 266 ASN A O 1
ATOM 2211 N N . VAL A 1 267 ? -8.426 7.860 -13.003 1.00 86.81 267 VAL A N 1
ATOM 2212 C CA . VAL A 1 267 ? -7.702 6.984 -12.076 1.00 86.81 267 VAL A CA 1
ATOM 2213 C C . VAL A 1 267 ? -7.907 5.505 -12.414 1.00 86.81 267 VAL A C 1
ATOM 2215 O O . VAL A 1 267 ? -6.943 4.752 -12.470 1.00 86.81 267 VAL A O 1
ATOM 2218 N N . HIS A 1 268 ? -9.135 5.072 -12.713 1.00 85.81 268 HIS A N 1
ATOM 2219 C CA . HIS A 1 268 ? -9.426 3.659 -12.994 1.00 85.81 268 HIS A CA 1
ATOM 2220 C C . HIS A 1 268 ? -8.699 3.142 -14.236 1.00 85.81 268 HIS A C 1
ATOM 2222 O O . HIS A 1 268 ? -8.260 1.996 -14.291 1.00 85.81 268 HIS A O 1
ATOM 2228 N N . GLU A 1 269 ? -8.552 4.006 -15.231 1.00 87.25 269 GLU A N 1
ATOM 2229 C CA . GLU A 1 269 ? -7.863 3.702 -16.476 1.00 87.25 269 GLU A CA 1
ATOM 2230 C C . GLU A 1 269 ? -6.339 3.645 -16.291 1.00 87.25 269 GLU A C 1
ATOM 2232 O O . GLU A 1 269 ? -5.678 2.790 -16.883 1.00 87.25 269 GLU A O 1
ATOM 2237 N N . GLN A 1 270 ? -5.785 4.490 -15.418 1.00 88.94 270 GLN A N 1
ATOM 2238 C CA . GLN A 1 270 ? -4.377 4.411 -15.014 1.00 88.94 270 GLN A CA 1
ATOM 2239 C C . GLN A 1 270 ? -4.094 3.135 -14.210 1.00 88.94 270 GLN A C 1
ATOM 2241 O O . GLN A 1 270 ? -3.087 2.475 -14.453 1.00 88.94 270 GLN A O 1
ATOM 2246 N N . LEU A 1 271 ? -5.003 2.745 -13.312 1.00 86.06 271 LEU A N 1
ATOM 2247 C CA . LEU A 1 271 ? -4.900 1.499 -12.548 1.00 86.06 271 LEU A CA 1
ATOM 2248 C C . LEU A 1 271 ? -4.933 0.266 -13.451 1.00 86.06 271 LEU A C 1
ATOM 2250 O O . LEU A 1 271 ? -4.114 -0.635 -13.288 1.00 86.06 271 LEU A O 1
ATOM 2254 N N . ALA A 1 272 ? -5.828 0.244 -14.441 1.00 87.75 272 ALA A N 1
ATOM 2255 C CA . ALA A 1 272 ? -5.873 -0.835 -15.423 1.00 87.75 272 ALA A CA 1
ATOM 2256 C C . ALA A 1 272 ? -4.563 -0.920 -16.232 1.00 87.75 272 ALA A C 1
ATOM 2258 O O . ALA A 1 272 ? -4.039 -2.013 -16.448 1.00 87.75 272 ALA A O 1
ATOM 2259 N N . ALA A 1 273 ? -3.985 0.223 -16.619 1.00 91.88 273 ALA A N 1
ATOM 2260 C CA . ALA A 1 273 ? -2.687 0.256 -17.294 1.00 91.88 273 ALA A CA 1
ATOM 2261 C C . ALA A 1 273 ? -1.547 -0.254 -16.390 1.00 91.88 273 ALA A C 1
ATOM 2263 O O . ALA A 1 273 ? -0.731 -1.056 -16.838 1.00 91.88 273 ALA A O 1
ATOM 2264 N N . LEU A 1 274 ? -1.517 0.142 -15.112 1.00 91.12 274 LEU A N 1
ATOM 2265 C CA . LEU A 1 274 ? -0.540 -0.355 -14.134 1.00 91.12 274 LEU A CA 1
ATOM 2266 C C . LEU A 1 274 ? -0.670 -1.868 -13.894 1.00 91.12 274 LEU A C 1
ATOM 2268 O O . LEU A 1 274 ? 0.346 -2.558 -13.824 1.00 91.12 274 LEU A O 1
ATOM 2272 N N . SER A 1 275 ? -1.894 -2.407 -13.835 1.00 88.62 275 SER A N 1
ATOM 2273 C CA . SER A 1 275 ? -2.104 -3.858 -13.702 1.00 88.62 275 SER A CA 1
ATOM 2274 C C . SER A 1 275 ? -1.594 -4.643 -14.912 1.00 88.62 275 SER A C 1
ATOM 2276 O O . SER A 1 275 ? -1.087 -5.751 -14.772 1.00 88.62 275 SER A O 1
ATOM 2278 N N . GLU A 1 276 ? -1.655 -4.056 -16.108 1.00 90.81 276 GLU A N 1
ATOM 2279 C CA . GLU A 1 276 ? -1.078 -4.670 -17.305 1.00 90.81 276 GLU A CA 1
ATOM 2280 C C . GLU A 1 276 ? 0.455 -4.593 -17.300 1.00 90.81 276 GLU A C 1
ATOM 2282 O O . GLU A 1 276 ? 1.122 -5.553 -17.698 1.00 90.81 276 GLU A O 1
ATOM 2287 N N . LEU A 1 277 ? 1.026 -3.503 -16.772 1.00 92.31 277 LEU A N 1
ATOM 2288 C CA . LEU A 1 277 ? 2.472 -3.366 -16.578 1.00 92.31 277 LEU A CA 1
ATOM 2289 C C . LEU A 1 277 ? 3.040 -4.340 -15.540 1.00 92.31 277 LEU A C 1
ATOM 2291 O O . LEU A 1 277 ? 4.218 -4.673 -15.629 1.00 92.31 277 LEU A O 1
ATOM 2295 N N . GLU A 1 278 ? 2.234 -4.858 -14.609 1.00 91.81 278 GLU A N 1
ATOM 2296 C CA . GLU A 1 278 ? 2.669 -5.851 -13.612 1.00 91.81 278 GLU A CA 1
ATOM 2297 C C . GLU A 1 278 ? 3.296 -7.101 -14.255 1.00 91.81 278 GLU A C 1
ATOM 2299 O O . GLU A 1 278 ? 4.278 -7.638 -13.743 1.00 91.81 278 GLU A O 1
ATOM 2304 N N . LYS A 1 279 ? 2.825 -7.504 -15.444 1.00 91.75 279 LYS A N 1
ATOM 2305 C CA . LYS A 1 279 ? 3.406 -8.612 -16.230 1.00 91.75 279 LYS A CA 1
ATOM 2306 C C . LYS A 1 279 ? 4.868 -8.366 -16.619 1.00 91.75 279 LYS A C 1
ATOM 2308 O O . LYS A 1 279 ? 5.613 -9.314 -16.852 1.00 91.75 279 LYS A O 1
ATOM 2313 N N . TYR A 1 280 ? 5.264 -7.099 -16.684 1.00 92.44 280 TYR A N 1
ATOM 2314 C CA . TYR A 1 280 ? 6.604 -6.631 -17.019 1.00 92.44 280 TYR A CA 1
ATOM 2315 C C . TYR A 1 280 ? 7.343 -6.070 -15.801 1.00 92.44 280 TYR A C 1
ATOM 2317 O O . TYR A 1 280 ? 8.403 -5.476 -15.954 1.00 92.44 280 TYR A O 1
ATOM 2325 N N . GLY A 1 281 ? 6.825 -6.270 -14.585 1.00 89.12 281 GLY A N 1
ATOM 2326 C CA . GLY A 1 281 ? 7.427 -5.746 -13.359 1.00 89.12 281 GLY A CA 1
ATOM 2327 C C . GLY A 1 281 ? 8.863 -6.222 -13.126 1.00 89.12 281 GLY A C 1
ATOM 2328 O O . GLY A 1 281 ? 9.639 -5.538 -12.474 1.00 89.12 281 GLY A O 1
ATOM 2329 N N . GLN A 1 282 ? 9.273 -7.349 -13.716 1.00 88.38 282 GLN A N 1
ATOM 2330 C CA . GLN A 1 282 ? 10.652 -7.849 -13.637 1.00 88.38 282 GLN A CA 1
ATOM 2331 C C . GLN A 1 282 ? 11.616 -7.182 -14.635 1.00 88.38 282 GLN A C 1
ATOM 2333 O O . GLN A 1 282 ? 12.830 -7.277 -14.453 1.00 88.38 282 GLN A O 1
ATOM 2338 N N . ASP A 1 283 ? 11.111 -6.446 -15.624 1.00 89.56 283 ASP A N 1
ATOM 2339 C CA . ASP A 1 283 ? 11.924 -5.700 -16.583 1.00 89.56 283 ASP A CA 1
ATOM 2340 C C . ASP A 1 283 ? 12.392 -4.364 -15.980 1.00 89.56 283 ASP A C 1
ATOM 2342 O O . ASP A 1 283 ? 11.601 -3.514 -15.561 1.00 89.56 283 ASP A O 1
ATOM 2346 N N . GLU A 1 284 ? 13.709 -4.191 -15.906 1.00 87.56 284 GLU A N 1
ATOM 2347 C CA . GLU A 1 284 ? 14.343 -3.019 -15.307 1.00 87.56 284 GLU A CA 1
ATOM 2348 C C . GLU A 1 284 ? 14.043 -1.723 -16.066 1.00 87.56 284 GLU A C 1
ATOM 2350 O O . GLU A 1 284 ? 13.789 -0.693 -15.435 1.00 87.56 284 GLU A O 1
ATOM 2355 N N . ASP A 1 285 ? 13.993 -1.776 -17.398 1.00 88.25 285 ASP A N 1
ATOM 2356 C CA . ASP A 1 285 ? 13.731 -0.603 -18.230 1.00 88.25 285 ASP A CA 1
ATOM 2357 C C . ASP A 1 285 ? 12.292 -0.120 -18.046 1.00 88.25 285 ASP A C 1
ATOM 2359 O O . ASP A 1 285 ? 12.028 1.086 -18.051 1.00 88.25 285 ASP A O 1
ATOM 2363 N N . VAL A 1 286 ? 11.355 -1.050 -17.843 1.00 90.81 286 VAL A N 1
ATOM 2364 C CA . VAL A 1 286 ? 9.954 -0.734 -17.543 1.00 90.81 286 VAL A CA 1
ATOM 2365 C C . VAL A 1 286 ? 9.851 -0.056 -16.187 1.00 90.81 286 VAL A C 1
ATOM 2367 O O . VAL A 1 286 ? 9.259 1.018 -16.080 1.00 90.81 286 VAL A O 1
ATOM 2370 N N . ARG A 1 287 ? 10.473 -0.640 -15.160 1.00 89.94 287 ARG A N 1
ATOM 2371 C CA . ARG A 1 287 ? 10.469 -0.080 -13.805 1.00 89.94 287 ARG A CA 1
ATOM 2372 C C . ARG A 1 287 ? 11.052 1.336 -13.766 1.00 89.94 287 ARG A C 1
ATOM 2374 O O . ARG A 1 287 ? 10.431 2.230 -13.192 1.00 89.94 287 ARG A O 1
ATOM 2381 N N . LYS A 1 288 ? 12.191 1.568 -14.432 1.00 88.00 288 LYS A N 1
ATOM 2382 C CA . LYS A 1 288 ? 12.818 2.898 -14.560 1.00 88.00 288 LYS A CA 1
ATOM 2383 C C . LYS A 1 288 ? 11.899 3.902 -15.248 1.00 88.00 288 LYS A C 1
ATOM 2385 O O . LYS A 1 288 ? 11.777 5.039 -14.797 1.00 88.00 288 LYS A O 1
ATOM 2390 N N . GLN A 1 289 ? 11.223 3.485 -16.315 1.00 91.00 289 GLN A N 1
ATOM 2391 C CA . GLN A 1 289 ? 10.299 4.357 -17.034 1.00 91.00 289 GLN A CA 1
ATOM 2392 C C . GLN A 1 289 ? 9.052 4.701 -16.218 1.00 91.00 289 GLN A C 1
ATOM 2394 O O . GLN A 1 289 ? 8.649 5.861 -16.234 1.00 91.00 289 GLN A O 1
ATOM 2399 N N . VAL A 1 290 ? 8.466 3.745 -15.488 1.00 92.56 290 VAL A N 1
ATOM 2400 C CA . VAL A 1 290 ? 7.322 3.998 -14.591 1.00 92.56 290 VAL A CA 1
ATOM 2401 C C . VAL A 1 290 ? 7.713 4.979 -13.485 1.00 92.56 290 VAL A C 1
ATOM 2403 O O . VAL A 1 290 ? 7.009 5.962 -13.259 1.00 92.56 290 VAL A O 1
ATOM 2406 N N . LEU A 1 291 ? 8.875 4.775 -12.860 1.00 91.44 291 LEU A N 1
ATOM 2407 C CA . LEU A 1 291 ? 9.412 5.664 -11.829 1.00 91.44 291 LEU A CA 1
ATOM 2408 C C . LEU A 1 291 ? 9.637 7.090 -12.345 1.00 91.44 291 LEU A C 1
ATOM 2410 O O . LEU A 1 291 ? 9.241 8.054 -11.693 1.00 91.44 291 LEU A O 1
ATOM 2414 N N . ALA A 1 292 ? 10.182 7.233 -13.555 1.00 90.81 292 ALA A N 1
ATOM 2415 C CA . ALA A 1 292 ? 10.373 8.534 -14.191 1.00 90.81 292 ALA A CA 1
ATOM 2416 C C . ALA A 1 292 ? 9.054 9.269 -14.505 1.00 90.81 292 ALA A C 1
ATOM 2418 O O . ALA A 1 292 ? 9.076 10.482 -14.710 1.00 90.81 292 ALA A O 1
ATOM 2419 N N . GLN A 1 293 ? 7.906 8.576 -14.554 1.00 92.00 293 GLN A N 1
ATOM 2420 C CA . GLN A 1 293 ? 6.604 9.224 -14.747 1.00 92.00 293 GLN A CA 1
ATOM 2421 C C . GLN A 1 293 ? 6.016 9.806 -13.458 1.00 92.00 293 GLN A C 1
ATOM 2423 O O . GLN A 1 293 ? 5.192 10.714 -13.561 1.00 92.00 293 GLN A O 1
ATOM 2428 N N . LEU A 1 294 ? 6.424 9.330 -12.273 1.00 91.81 294 LEU A N 1
ATOM 2429 C CA . LEU A 1 294 ? 5.804 9.680 -10.986 1.00 91.81 294 LEU A CA 1
ATOM 2430 C C . LEU A 1 294 ? 5.597 11.200 -10.775 1.00 91.81 294 LEU A C 1
ATOM 2432 O O . LEU A 1 294 ? 4.479 11.596 -10.428 1.00 91.81 294 LEU A O 1
ATOM 2436 N N . PRO A 1 295 ? 6.586 12.076 -11.061 1.00 90.75 295 PRO A N 1
ATOM 2437 C CA . PRO A 1 295 ? 6.431 13.526 -10.887 1.00 90.75 295 PRO A CA 1
ATOM 2438 C C . PRO A 1 295 ? 5.389 14.159 -11.804 1.00 90.75 295 PRO A C 1
ATOM 2440 O O . PRO A 1 295 ? 4.847 15.221 -11.515 1.00 90.75 295 PRO A O 1
ATOM 2443 N N . TYR A 1 296 ? 5.141 13.536 -12.955 1.00 91.56 296 TYR A N 1
ATOM 2444 C CA . TYR A 1 296 ? 4.289 14.086 -14.002 1.00 91.56 296 TYR A CA 1
ATOM 2445 C C . TYR A 1 296 ? 2.827 13.642 -13.867 1.00 91.56 296 TYR A C 1
ATOM 2447 O O . TYR A 1 296 ? 1.962 14.169 -14.571 1.00 91.56 296 TYR A O 1
ATOM 2455 N N . ILE A 1 297 ? 2.533 12.690 -12.977 1.00 89.81 297 ILE A N 1
ATOM 2456 C CA . ILE A 1 297 ? 1.173 12.227 -12.700 1.00 89.81 297 ILE A CA 1
ATOM 2457 C C . ILE A 1 297 ? 0.470 13.276 -11.835 1.00 89.81 297 ILE A C 1
ATOM 2459 O O . ILE A 1 297 ? 0.805 13.474 -10.677 1.00 89.81 297 ILE A O 1
ATOM 2463 N N . LYS A 1 298 ? -0.542 13.945 -12.394 1.00 89.81 298 LYS A N 1
ATOM 2464 C CA . LYS A 1 298 ? -1.234 15.060 -11.717 1.00 89.81 298 LYS A CA 1
ATOM 2465 C C . LYS A 1 298 ? -2.098 14.641 -10.525 1.00 89.81 298 LYS A C 1
ATOM 2467 O O . LYS A 1 298 ? -2.423 15.474 -9.689 1.00 89.81 298 LYS A O 1
ATOM 2472 N N . ASN A 1 299 ? -2.559 13.393 -10.504 1.00 90.06 299 ASN A N 1
ATOM 2473 C CA . ASN A 1 299 ? -3.480 12.900 -9.488 1.00 90.06 299 ASN A CA 1
ATOM 2474 C C . ASN A 1 299 ? -2.702 12.214 -8.356 1.00 90.06 299 ASN A C 1
ATOM 2476 O O . ASN A 1 299 ? -2.019 11.221 -8.602 1.00 90.06 299 ASN A O 1
ATOM 2480 N N . THR A 1 300 ? -2.861 12.703 -7.124 1.00 92.56 300 THR A N 1
ATOM 2481 C CA . THR A 1 300 ? -2.190 12.170 -5.926 1.00 92.56 300 THR A CA 1
ATOM 2482 C C . THR A 1 300 ? -2.467 10.683 -5.699 1.00 92.56 300 THR A C 1
ATOM 2484 O O . THR A 1 300 ? -1.562 9.930 -5.358 1.00 92.56 300 THR A O 1
ATOM 2487 N N . HIS A 1 301 ? -3.699 10.220 -5.919 1.00 88.75 301 HIS A N 1
ATOM 2488 C CA . HIS A 1 301 ? -4.041 8.806 -5.755 1.00 88.75 301 HIS A CA 1
ATOM 2489 C C . HIS A 1 301 ? -3.308 7.935 -6.784 1.00 88.75 301 HIS A C 1
ATOM 2491 O O . HIS A 1 301 ? -2.747 6.898 -6.443 1.00 88.75 301 HIS A O 1
ATOM 2497 N N . SER A 1 302 ? -3.237 8.387 -8.035 1.00 90.81 302 SER A N 1
ATOM 2498 C CA . SER A 1 302 ? -2.493 7.691 -9.087 1.00 90.81 302 SER A CA 1
ATOM 2499 C C . SER A 1 302 ? -0.982 7.707 -8.850 1.00 90.81 302 SER A C 1
ATOM 2501 O O . SER A 1 302 ? -0.314 6.726 -9.175 1.00 90.81 302 SER A O 1
ATOM 2503 N N . GLN A 1 303 ? -0.440 8.773 -8.250 1.00 92.12 303 GLN A N 1
ATOM 2504 C CA . GLN A 1 303 ? 0.950 8.804 -7.782 1.00 92.12 303 GLN A CA 1
ATOM 2505 C C . GLN A 1 303 ? 1.192 7.731 -6.716 1.00 92.12 303 GLN A C 1
ATOM 2507 O O . GLN A 1 303 ? 2.124 6.947 -6.862 1.00 92.12 303 GLN A O 1
ATOM 2512 N N . LEU A 1 304 ? 0.324 7.639 -5.703 1.00 92.06 304 LEU A N 1
ATOM 2513 C CA . LEU A 1 304 ? 0.450 6.645 -4.631 1.00 92.06 304 LEU A CA 1
ATOM 2514 C C . LEU A 1 304 ? 0.377 5.208 -5.152 1.00 92.06 304 LEU A C 1
ATOM 2516 O O . LEU A 1 304 ? 1.190 4.378 -4.763 1.00 92.06 304 LEU A O 1
ATOM 2520 N N . VAL A 1 305 ? -0.542 4.903 -6.071 1.00 91.44 305 VAL A N 1
ATOM 2521 C CA . VAL A 1 305 ? -0.635 3.535 -6.608 1.00 91.44 305 VAL A CA 1
ATOM 2522 C C . VAL A 1 305 ? 0.527 3.204 -7.546 1.00 91.44 305 VAL A C 1
ATOM 2524 O O . VAL A 1 305 ? 1.006 2.072 -7.569 1.00 91.44 305 VAL A O 1
ATOM 2527 N N . THR A 1 306 ? 1.038 4.190 -8.287 1.00 92.12 306 THR A N 1
ATOM 2528 C CA . THR A 1 306 ? 2.267 4.004 -9.072 1.00 92.12 306 THR A CA 1
ATOM 2529 C C . THR A 1 306 ? 3.462 3.732 -8.155 1.00 92.12 306 THR A C 1
ATOM 2531 O O . THR A 1 306 ? 4.266 2.849 -8.448 1.00 92.12 306 THR A O 1
ATOM 2534 N N . LEU A 1 307 ? 3.561 4.446 -7.029 1.00 92.50 307 LEU A N 1
ATOM 2535 C CA . LEU A 1 307 ? 4.592 4.233 -6.016 1.00 92.50 307 LEU A CA 1
ATOM 2536 C C . LEU A 1 307 ? 4.491 2.837 -5.385 1.00 92.50 307 LEU A C 1
ATOM 2538 O O . LEU A 1 307 ? 5.492 2.128 -5.343 1.00 92.50 307 LEU A O 1
ATOM 2542 N N . ASP A 1 308 ? 3.296 2.406 -4.978 1.00 91.44 308 ASP A N 1
ATOM 2543 C CA . ASP A 1 308 ? 3.066 1.056 -4.445 1.00 91.44 308 ASP A CA 1
ATOM 2544 C C . ASP A 1 308 ? 3.492 -0.025 -5.451 1.00 91.44 308 ASP A C 1
ATOM 2546 O O . ASP A 1 308 ? 4.209 -0.968 -5.110 1.00 91.44 308 ASP A O 1
ATOM 2550 N N . TRP A 1 309 ? 3.160 0.162 -6.735 1.00 92.75 309 TRP A N 1
ATOM 2551 C CA . TRP A 1 309 ? 3.610 -0.732 -7.803 1.00 92.75 309 TRP A CA 1
ATOM 2552 C C . TRP A 1 309 ? 5.144 -0.787 -7.908 1.00 92.75 309 TRP A C 1
ATOM 2554 O O . TRP A 1 309 ? 5.709 -1.870 -8.075 1.00 92.75 309 TRP A O 1
ATOM 2564 N N . ILE A 1 310 ? 5.832 0.352 -7.788 1.00 90.50 310 ILE A N 1
ATOM 2565 C CA . ILE A 1 310 ? 7.302 0.437 -7.819 1.00 90.50 310 ILE A CA 1
ATOM 2566 C C . ILE A 1 310 ? 7.920 -0.317 -6.634 1.00 90.50 310 ILE A C 1
ATOM 2568 O O . ILE A 1 310 ? 8.844 -1.111 -6.831 1.00 90.50 310 ILE A O 1
ATOM 2572 N N . VAL A 1 311 ? 7.395 -0.105 -5.425 1.00 89.25 311 VAL A N 1
ATOM 2573 C CA . VAL A 1 311 ? 7.864 -0.762 -4.196 1.00 89.25 311 VAL A CA 1
ATOM 2574 C C . VAL A 1 311 ? 7.665 -2.274 -4.285 1.00 89.25 311 VAL A C 1
ATOM 2576 O O . VAL A 1 311 ? 8.609 -3.038 -4.074 1.00 89.25 311 VAL A O 1
ATOM 2579 N N . LYS A 1 312 ? 6.470 -2.715 -4.698 1.00 90.38 312 LYS A N 1
ATOM 2580 C CA . LYS A 1 312 ? 6.119 -4.132 -4.871 1.00 90.38 312 LYS A CA 1
ATOM 2581 C C . LYS A 1 312 ? 7.038 -4.858 -5.856 1.00 90.38 312 LYS A C 1
ATOM 2583 O O . LYS A 1 312 ? 7.318 -6.040 -5.679 1.00 90.38 312 LYS A O 1
ATOM 2588 N N . ASN A 1 313 ? 7.509 -4.167 -6.892 1.00 89.19 313 ASN A N 1
ATOM 2589 C CA . ASN A 1 313 ? 8.381 -4.744 -7.917 1.00 89.19 313 ASN A CA 1
ATOM 2590 C C . ASN A 1 313 ? 9.885 -4.559 -7.624 1.00 89.19 313 ASN A C 1
ATOM 2592 O O . ASN A 1 313 ? 10.704 -4.722 -8.528 1.00 89.19 313 ASN A O 1
ATOM 2596 N N . HIS A 1 314 ? 10.253 -4.266 -6.368 1.00 73.81 314 HIS A N 1
ATOM 2597 C CA . HIS A 1 314 ? 11.619 -4.313 -5.826 1.00 73.81 314 HIS A CA 1
ATOM 2598 C C . HIS A 1 314 ? 12.689 -3.650 -6.708 1.00 73.81 314 HIS A C 1
ATOM 2600 O O . HIS A 1 314 ? 13.710 -4.257 -7.049 1.00 73.81 314 HIS A O 1
ATOM 2606 N N . ILE A 1 315 ? 12.504 -2.377 -7.065 1.00 68.69 315 ILE A N 1
ATOM 2607 C CA . ILE A 1 315 ? 13.602 -1.612 -7.664 1.00 68.69 315 ILE A CA 1
ATOM 2608 C C . ILE A 1 315 ? 14.663 -1.380 -6.573 1.00 68.69 315 ILE A C 1
ATOM 2610 O O . ILE A 1 315 ? 14.562 -0.429 -5.811 1.00 68.69 315 ILE A O 1
ATOM 2614 N N . LEU A 1 316 ? 15.695 -2.226 -6.489 1.00 57.84 316 LEU A N 1
ATOM 2615 C CA . LEU A 1 316 ? 16.842 -2.015 -5.583 1.00 57.84 316 LEU A CA 1
ATOM 2616 C C . LEU A 1 316 ? 17.598 -0.709 -5.911 1.00 57.84 316 LEU A C 1
ATOM 2618 O O . LEU A 1 316 ? 18.053 -0.008 -5.014 1.00 57.84 316 LEU A O 1
ATOM 2622 N N . GLU A 1 317 ? 17.654 -0.315 -7.189 1.00 64.12 317 GLU A N 1
ATOM 2623 C CA . GLU A 1 317 ? 18.103 1.027 -7.625 1.00 64.12 317 GLU A CA 1
ATOM 2624 C C . GLU A 1 317 ? 17.060 2.134 -7.359 1.00 64.12 317 GLU A C 1
ATOM 2626 O O . GLU A 1 317 ? 17.312 3.329 -7.547 1.00 64.12 317 GLU A O 1
ATOM 2631 N N . GLY A 1 318 ? 15.871 1.731 -6.915 1.00 63.44 318 GLY A N 1
ATOM 2632 C CA . GLY A 1 318 ? 14.741 2.586 -6.607 1.00 63.44 318 GLY A CA 1
ATOM 2633 C C . GLY A 1 318 ? 15.043 3.463 -5.417 1.00 63.44 318 GLY A C 1
ATOM 2634 O O . GLY A 1 318 ? 14.679 4.621 -5.471 1.00 63.44 318 GLY A O 1
ATOM 2635 N N . ALA A 1 319 ? 15.803 2.996 -4.422 1.00 76.88 319 ALA A N 1
ATOM 2636 C CA . ALA A 1 319 ? 16.140 3.821 -3.264 1.00 76.88 319 ALA A CA 1
ATOM 2637 C C . ALA A 1 319 ? 16.864 5.124 -3.658 1.00 76.88 319 ALA A C 1
ATOM 2639 O O . ALA A 1 319 ? 16.507 6.204 -3.195 1.00 76.88 319 ALA A O 1
ATOM 2640 N N . LEU A 1 320 ? 17.838 5.064 -4.575 1.00 77.25 320 LEU A N 1
ATOM 2641 C CA . LEU A 1 320 ? 18.525 6.266 -5.074 1.00 77.25 320 LEU A CA 1
ATOM 2642 C C . LEU A 1 320 ? 17.580 7.182 -5.860 1.00 77.25 320 LEU A C 1
ATOM 2644 O O . LEU A 1 320 ? 17.602 8.398 -5.695 1.00 77.25 320 LEU A O 1
ATOM 2648 N N . SER A 1 321 ? 16.730 6.591 -6.692 1.00 82.31 321 SER A N 1
ATOM 2649 C CA . SER A 1 321 ? 15.793 7.328 -7.542 1.00 82.31 321 SER A CA 1
ATOM 2650 C C . SER A 1 321 ? 14.613 7.920 -6.748 1.00 82.31 321 SER A C 1
ATOM 2652 O O . SER A 1 321 ? 14.113 8.989 -7.081 1.00 82.31 321 SER A O 1
ATOM 2654 N N . LEU A 1 322 ? 14.195 7.257 -5.668 1.00 87.75 322 LEU A N 1
ATOM 2655 C CA . LEU A 1 322 ? 13.194 7.712 -4.705 1.00 87.75 322 LEU A CA 1
ATOM 2656 C C . LEU A 1 322 ? 13.742 8.868 -3.863 1.00 87.75 322 LEU A C 1
ATOM 2658 O O . LEU A 1 322 ? 13.047 9.860 -3.680 1.00 87.75 322 LEU A O 1
ATOM 2662 N N . ASN A 1 323 ? 15.012 8.809 -3.452 1.00 90.38 323 ASN A N 1
ATOM 2663 C CA . ASN A 1 323 ? 15.676 9.950 -2.816 1.00 90.38 323 ASN A CA 1
ATOM 2664 C C . ASN A 1 323 ? 15.729 11.177 -3.744 1.00 90.38 323 ASN A C 1
ATOM 2666 O O . ASN A 1 323 ? 15.437 12.284 -3.308 1.00 90.38 323 ASN A O 1
ATOM 2670 N N . GLN A 1 324 ? 16.017 10.991 -5.037 1.00 88.38 324 GLN A N 1
ATOM 2671 C CA . GLN A 1 324 ? 15.954 12.082 -6.025 1.00 88.38 324 GLN A CA 1
ATOM 2672 C C . GLN A 1 324 ? 14.530 12.625 -6.227 1.00 88.38 324 GLN A C 1
ATOM 2674 O O . GLN A 1 324 ? 14.348 13.801 -6.531 1.00 88.38 324 GLN A O 1
ATOM 2679 N N . LEU A 1 325 ? 13.509 11.780 -6.065 1.00 89.50 325 LEU A N 1
ATOM 2680 C CA . LEU A 1 325 ? 12.104 12.185 -6.113 1.00 89.50 325 LEU A CA 1
ATOM 2681 C C . LEU A 1 325 ? 11.703 13.049 -4.913 1.00 89.50 325 LEU A C 1
ATOM 2683 O O . LEU A 1 325 ? 10.927 13.983 -5.095 1.00 89.50 325 LEU A O 1
ATOM 2687 N N . LEU A 1 326 ? 12.251 12.790 -3.720 1.00 92.88 326 LEU A N 1
ATOM 2688 C CA . LEU A 1 326 ? 11.999 13.606 -2.523 1.00 92.88 326 LEU A CA 1
ATOM 2689 C C . LEU A 1 326 ? 12.450 15.067 -2.695 1.00 92.88 326 LEU A C 1
ATOM 2691 O O . LEU A 1 326 ? 11.858 15.960 -2.086 1.00 92.88 326 LEU A O 1
ATOM 2695 N N . GLU A 1 327 ? 13.446 15.321 -3.552 1.00 93.31 327 GLU A N 1
ATOM 2696 C CA . GLU A 1 327 ? 13.919 16.673 -3.892 1.00 93.31 327 GLU A CA 1
ATOM 2697 C C . GLU A 1 327 ? 12.934 17.456 -4.780 1.00 93.31 327 GLU A C 1
ATOM 2699 O O . GLU A 1 327 ? 13.080 18.668 -4.951 1.00 93.31 327 GLU A O 1
ATOM 2704 N N . GLN A 1 328 ? 11.930 16.790 -5.357 1.00 90.94 328 GLN A N 1
ATOM 2705 C CA . GLN A 1 328 ? 10.932 17.418 -6.219 1.00 90.94 328 GLN A CA 1
ATOM 2706 C C . GLN A 1 328 ? 9.716 17.923 -5.427 1.00 90.94 328 GLN A C 1
ATOM 2708 O O . GLN A 1 328 ? 9.467 17.539 -4.279 1.00 90.94 328 GLN A O 1
ATOM 2713 N N . ASP A 1 329 ? 8.932 18.801 -6.060 1.00 90.50 329 ASP A N 1
ATOM 2714 C CA . ASP A 1 329 ? 7.687 19.341 -5.499 1.00 90.50 329 ASP A CA 1
ATOM 2715 C C . ASP A 1 329 ? 6.554 18.304 -5.590 1.00 90.50 329 ASP A C 1
ATOM 2717 O O . ASP A 1 329 ? 5.678 18.356 -6.454 1.00 90.50 329 ASP A O 1
ATOM 2721 N N . LEU A 1 330 ? 6.641 17.284 -4.735 1.00 90.62 330 LEU A N 1
ATOM 2722 C CA . LEU A 1 330 ? 5.641 16.234 -4.592 1.00 90.62 330 LEU A CA 1
ATOM 2723 C C . LEU A 1 330 ? 4.596 16.611 -3.541 1.00 90.62 330 LEU A C 1
ATOM 2725 O O . LEU A 1 330 ? 4.868 17.327 -2.576 1.00 90.62 330 LEU A O 1
ATOM 2729 N N . HIS A 1 331 ? 3.397 16.054 -3.693 1.00 92.88 331 HIS A N 1
ATOM 2730 C CA . HIS A 1 331 ? 2.361 16.168 -2.675 1.00 92.88 331 HIS A CA 1
ATOM 2731 C C . HIS A 1 331 ? 2.853 15.568 -1.336 1.00 92.88 331 HIS A C 1
ATOM 2733 O O . HIS A 1 331 ? 3.420 14.473 -1.367 1.00 92.88 331 HIS A O 1
ATOM 2739 N N . PRO A 1 332 ? 2.586 16.193 -0.167 1.00 93.50 332 PRO A N 1
ATOM 2740 C CA . PRO A 1 332 ? 3.095 15.730 1.132 1.00 93.50 332 PRO A CA 1
ATOM 2741 C C . PRO A 1 332 ? 2.839 14.244 1.411 1.00 93.50 332 PRO A C 1
ATOM 2743 O O . PRO A 1 332 ? 3.767 13.509 1.695 1.00 93.50 332 PRO A O 1
ATOM 2746 N N . ILE A 1 333 ? 1.614 13.762 1.176 1.00 92.75 333 ILE A N 1
ATOM 2747 C CA . ILE A 1 333 ? 1.261 12.339 1.366 1.00 92.75 333 ILE A CA 1
ATOM 2748 C C . ILE A 1 333 ? 2.115 11.392 0.497 1.00 92.75 333 ILE A C 1
ATOM 2750 O O . ILE A 1 333 ? 2.431 10.281 0.909 1.00 92.75 333 ILE A O 1
ATOM 2754 N N . VAL A 1 334 ? 2.480 11.808 -0.721 1.00 92.19 334 VAL A N 1
ATOM 2755 C CA . VAL A 1 334 ? 3.338 11.000 -1.603 1.00 92.19 334 VAL A CA 1
ATOM 2756 C C . VAL A 1 334 ? 4.769 11.009 -1.083 1.00 92.19 334 VAL A C 1
ATOM 2758 O O . VAL A 1 334 ? 5.416 9.970 -1.115 1.00 92.19 334 VAL A O 1
ATOM 2761 N N . ARG A 1 335 ? 5.244 12.153 -0.574 1.00 94.81 335 ARG A N 1
ATOM 2762 C CA . ARG A 1 335 ? 6.551 12.267 0.080 1.00 94.81 335 ARG A CA 1
ATOM 2763 C C . ARG A 1 335 ? 6.645 11.328 1.284 1.00 94.81 335 ARG A C 1
ATOM 2765 O O . ARG A 1 335 ? 7.543 10.495 1.296 1.00 94.81 335 ARG A O 1
ATOM 2772 N N . ASP A 1 336 ? 5.681 11.396 2.200 1.00 93.94 336 ASP A N 1
ATOM 2773 C CA . ASP A 1 336 ? 5.629 10.541 3.394 1.00 93.94 336 ASP A CA 1
ATOM 2774 C C . ASP A 1 336 ? 5.644 9.053 2.997 1.00 93.94 336 ASP A C 1
ATOM 2776 O O . ASP A 1 336 ? 6.423 8.261 3.514 1.00 93.94 336 ASP A O 1
ATOM 2780 N N . SER A 1 337 ? 4.862 8.675 1.978 1.00 91.12 337 SER A N 1
ATOM 2781 C CA . SER A 1 337 ? 4.838 7.294 1.486 1.00 91.12 337 SER A CA 1
ATOM 2782 C C . SER A 1 337 ? 6.149 6.851 0.821 1.00 91.12 337 SER A C 1
ATOM 2784 O O . SER A 1 337 ? 6.435 5.653 0.805 1.00 91.12 337 SER A O 1
ATOM 2786 N N . ILE A 1 338 ? 6.925 7.769 0.231 1.00 92.06 338 ILE A N 1
ATOM 2787 C CA . ILE A 1 338 ? 8.263 7.468 -0.302 1.00 92.06 338 ILE A CA 1
ATOM 2788 C C . ILE A 1 338 ? 9.246 7.250 0.850 1.00 92.06 338 ILE A C 1
ATOM 2790 O O . ILE A 1 338 ? 10.054 6.326 0.774 1.00 92.06 338 ILE A O 1
ATOM 2794 N N . GLU A 1 339 ? 9.181 8.071 1.898 1.00 94.25 339 GLU A N 1
ATOM 2795 C CA . GLU A 1 339 ? 10.011 7.930 3.100 1.00 94.25 339 GLU A CA 1
ATOM 2796 C C . GLU A 1 339 ? 9.744 6.585 3.792 1.00 94.25 339 GLU A C 1
ATOM 2798 O O . GLU A 1 339 ? 10.680 5.812 3.986 1.00 94.25 339 GLU A O 1
ATOM 2803 N N . ASP A 1 340 ? 8.474 6.233 4.017 1.00 91.81 340 ASP A N 1
ATOM 2804 C CA . ASP A 1 340 ? 8.072 4.928 4.567 1.00 91.81 340 ASP A CA 1
ATOM 2805 C C . ASP A 1 340 ? 8.592 3.758 3.711 1.00 91.81 340 ASP A C 1
ATOM 2807 O O . ASP A 1 340 ? 9.088 2.747 4.219 1.00 91.81 340 ASP A O 1
ATOM 2811 N N . ALA A 1 341 ? 8.495 3.887 2.383 1.00 89.25 341 ALA A N 1
ATOM 2812 C CA . ALA A 1 341 ? 8.999 2.877 1.463 1.00 89.25 341 ALA A CA 1
ATOM 2813 C C . ALA A 1 341 ? 10.524 2.727 1.562 1.00 89.25 341 ALA A C 1
ATOM 2815 O O . ALA A 1 341 ? 11.015 1.598 1.572 1.00 89.25 341 ALA A O 1
ATOM 2816 N N . LEU A 1 342 ? 11.262 3.837 1.665 1.00 90.38 342 LEU A N 1
ATOM 2817 C CA . LEU A 1 342 ? 12.716 3.850 1.838 1.00 90.38 342 LEU A CA 1
ATOM 2818 C C . LEU A 1 342 ? 13.152 3.241 3.174 1.00 90.38 342 LEU A C 1
ATOM 2820 O O . LEU A 1 342 ? 14.170 2.560 3.203 1.00 90.38 342 LEU A O 1
ATOM 2824 N N . GLU A 1 343 ? 12.396 3.446 4.254 1.00 90.94 343 GLU A N 1
ATOM 2825 C CA . GLU A 1 343 ? 12.672 2.819 5.555 1.00 90.94 343 GLU A CA 1
ATOM 2826 C C . GLU A 1 343 ? 12.441 1.300 5.544 1.00 90.94 343 GLU A C 1
ATOM 2828 O O . GLU A 1 343 ? 13.057 0.566 6.320 1.00 90.94 343 GLU A O 1
ATOM 2833 N N . SER A 1 344 ? 11.547 0.821 4.675 1.00 86.50 344 SER A N 1
ATOM 2834 C CA . SER A 1 344 ? 11.200 -0.601 4.563 1.00 86.50 344 SER A CA 1
ATOM 2835 C C . SER A 1 344 ? 12.144 -1.429 3.677 1.00 86.50 344 SER A C 1
ATOM 2837 O O . SER A 1 344 ? 12.092 -2.663 3.735 1.00 86.50 344 SER A O 1
ATOM 2839 N N . MET A 1 345 ? 12.965 -0.768 2.850 1.00 84.06 345 MET A N 1
ATOM 2840 C CA . MET A 1 345 ? 13.945 -1.381 1.937 1.00 84.06 345 MET A CA 1
ATOM 2841 C C . MET A 1 345 ? 15.297 -1.580 2.618 1.00 84.06 345 MET A C 1
ATOM 2843 O O . MET A 1 345 ? 15.893 -2.662 2.399 1.00 84.06 345 MET A O 1
#

Foldseek 3Di:
DDPVVLVVCLVCLLVVNDDPVNVVVNVVVCVVPVVVVVVSVVVNVVVVCVVPPPPPPPDPVVVVVVVVVVVVVVVVVVVVVVVVVVVVVVVVVCPPVVCVVVVVVVVVVVVVVVVVVVVVVVVVVVVVVVVVVVVVVVVVVVVVVVVVVVVVVVVVVVVVVVVVVVVCVVVVVVPPPPPPPPVVPPPPPPPPPPDDDDDDDDDDDDDDDDDDDDDDDDDPPPPVVVVVPPPPDDDDDCPVVVVVVVCVPDPHDLVVLLVCLLPDPDLVSVVVSLVVCLVVLQPPVSLVSLLVSLLRRPDLVSSLVSVVSSLVSDPVVVLVSLVVVLVDPDDPVSNVSSVVSNVVD

Sequence (345 aa):
MRYEEIEPYLIDFLKGKTDEATEYRIKAYLQKFPEFQSELDELKSTIYFVKKTPLADAKPHLKMDFYAMLSDAQKNQKSKKNWLIWLENLQQWWTMSRFKTTVAFGVSLTALTLWFAINNQTEKQKERIVTTQKLWFAINNQTEKQKERIVTTQKTQKIIQIDTSKEEKNDASIINQKNVDVYAKNQKNDYKATEIVESKYNNNDSFGKSMEIESSSLPIKAETKAYSRAINKENDSPLNTEKIVKIYQKKVNLQDYLAYIKNNSNVHEQLAALSELEKYGQDEDVRKQVLAQLPYIKNTHSQLVTLDWIVKNHILEGALSLNQLLEQDLHPIVRDSIEDALESM

Secondary structure (DSSP, 8-state):
--HHHHHHHHHHHHTT-S-HHHHHHHHHHHHH-HHHHHHHHHHHHHHHHHHHS------HHHHHHHHHHHHHHHHHHHHHHHHHHHHHHHHHHHHSTTTHHHHHHHHHHHHHHHHHHHHHHHHHHHHHHHHHHHHHHHHHHHHHHHHHHHHHHHHHHHHHHHHHHHHHHHHTTTSSSS-SSSTTSSSSSSSS---------------------------TTSGGGTTTTSSSSS-----SHHHHHHHHHS---HHHHHHHHHH---HHHHHHHHHHHGGGTT-HHHHHHHHHHGGG---HHHHHHHHHHHHHTT-TTHHHHHHHHHTS---HHHHHHHHHHHHH-

pLDDT: mean 75.06, std 20.89, range [28.42, 97.44]

Radius of gyration: 36.57 Å; chains: 1; bounding box: 75×75×113 Å